Protein AF-A0A7S2H2G9-F1 (afdb_monomer_lite)

Radius of gyration: 26.79 Å; chains: 1; bounding box: 68×52×80 Å

Sequence (189 aa):
EDVITSLTRGLQYNDIPKVNSGLIRCYEFMDLACKKLVTGHGNVPEERTLEKFLEYAADSPKIAPFMGAASIEYGDLVRIAGTPTRGEIVSMPVRVRASVNNPIMYDSGFARDAYLSSGVAEPQTFVVRLQKQRRPPLSGAYVVTDVVDTARVSAIVRPLNLEGGPTGLPQISPGHIDSVPYDGSACDT

Secondary structure (DSSP, 8-state):
-HHHHHHHHHHHTTTSSSTTHHHHHHHHHB-HHHHHHHHS--SSGGGGSHHHHHHHHTT-TTTGGGTT-SEEEE-PPEEE---SSS--EEEEEEEEE--TTSPPBPTTS-BTTTT-TTS-PPPEEEEEEEEE--SSSSTT-EEEEEEEEHHHHHHH---S------------------PPP--------

Structure (mmCIF, N/CA/C/O backbone):
data_AF-A0A7S2H2G9-F1
#
_entry.id   AF-A0A7S2H2G9-F1
#
loop_
_atom_site.group_PDB
_atom_site.id
_atom_site.type_symbol
_atom_site.label_atom_id
_atom_site.label_alt_id
_atom_site.label_comp_id
_atom_site.label_asym_id
_atom_site.label_entity_id
_atom_site.label_seq_id
_atom_site.pdbx_PDB_ins_code
_atom_site.Cartn_x
_atom_site.Cartn_y
_atom_site.Cartn_z
_atom_site.occupancy
_atom_site.B_iso_or_equiv
_atom_site.auth_seq_id
_atom_site.auth_comp_id
_atom_site.auth_asym_id
_atom_site.auth_atom_id
_atom_site.pdbx_PDB_model_num
ATOM 1 N N . GLU A 1 1 ? -11.898 -6.855 1.290 1.00 89.00 1 GLU A N 1
ATOM 2 C CA . GLU A 1 1 ? -11.163 -7.322 0.107 1.00 89.00 1 GLU A CA 1
ATOM 3 C C . GLU A 1 1 ? -10.999 -6.181 -0.882 1.00 89.00 1 GLU A C 1
ATOM 5 O O . GLU A 1 1 ? -9.886 -5.687 -1.012 1.00 89.00 1 GLU A O 1
ATOM 10 N N . ASP A 1 2 ? -12.105 -5.641 -1.398 1.00 92.75 2 ASP A N 1
ATOM 11 C CA . ASP A 1 2 ? -12.147 -4.552 -2.390 1.00 92.75 2 ASP A CA 1
ATOM 12 C C . ASP A 1 2 ? -11.224 -3.366 -2.108 1.00 92.75 2 ASP A C 1
ATOM 14 O O . ASP A 1 2 ? -10.586 -2.859 -3.025 1.00 92.75 2 ASP A O 1
ATOM 18 N N . VAL A 1 3 ? -11.110 -2.935 -0.847 1.00 92.75 3 VAL A N 1
ATOM 19 C CA . VAL A 1 3 ? -10.205 -1.843 -0.451 1.00 92.75 3 VAL A CA 1
ATOM 20 C C . VAL A 1 3 ? -8.749 -2.196 -0.763 1.00 92.75 3 VAL A C 1
ATOM 22 O O . VAL A 1 3 ? -8.062 -1.425 -1.424 1.00 92.75 3 VAL A O 1
ATOM 25 N N . ILE A 1 4 ? -8.272 -3.374 -0.349 1.00 94.88 4 ILE A N 1
ATOM 26 C CA . ILE A 1 4 ? -6.877 -3.784 -0.575 1.00 94.88 4 ILE A CA 1
ATOM 27 C C . ILE A 1 4 ? -6.630 -3.990 -2.069 1.00 94.88 4 ILE A C 1
ATOM 29 O O . ILE A 1 4 ? -5.619 -3.524 -2.595 1.00 94.88 4 ILE A O 1
ATOM 33 N N . THR A 1 5 ? -7.571 -4.625 -2.770 1.00 94.94 5 THR A N 1
ATOM 34 C CA . THR A 1 5 ? -7.486 -4.824 -4.220 1.00 94.94 5 THR A CA 1
ATOM 35 C C . THR A 1 5 ? -7.413 -3.483 -4.949 1.00 94.94 5 THR A C 1
ATOM 37 O O . THR A 1 5 ? -6.519 -3.273 -5.761 1.00 94.94 5 THR A O 1
ATOM 40 N N . SER A 1 6 ? -8.280 -2.529 -4.606 1.00 94.50 6 SER A N 1
ATOM 41 C CA . SER A 1 6 ? -8.331 -1.208 -5.249 1.00 94.50 6 SER A CA 1
ATOM 42 C C . SER A 1 6 ? -7.082 -0.367 -4.991 1.00 94.50 6 SER A C 1
ATOM 44 O O . SER A 1 6 ? -6.647 0.373 -5.875 1.00 94.50 6 SER A O 1
ATOM 46 N N . LEU A 1 7 ? -6.494 -0.470 -3.795 1.00 95.06 7 LEU A N 1
ATOM 47 C CA . LEU A 1 7 ? -5.255 0.227 -3.450 1.00 95.06 7 LEU A CA 1
ATOM 48 C C . LEU A 1 7 ? -4.055 -0.389 -4.168 1.00 95.06 7 LEU A C 1
ATOM 50 O O . LEU A 1 7 ? -3.319 0.317 -4.849 1.00 95.06 7 LEU A O 1
ATOM 54 N N . THR A 1 8 ? -3.897 -1.710 -4.092 1.00 95.56 8 THR A N 1
ATOM 55 C CA . THR A 1 8 ? -2.772 -2.416 -4.730 1.00 95.56 8 THR A CA 1
ATOM 56 C C . THR A 1 8 ? -2.826 -2.341 -6.256 1.00 95.56 8 THR A C 1
ATOM 58 O O . THR A 1 8 ? -1.799 -2.099 -6.882 1.00 95.56 8 THR A O 1
ATOM 61 N N . ARG A 1 9 ? -4.012 -2.443 -6.876 1.00 94.81 9 ARG A N 1
ATOM 62 C CA . ARG A 1 9 ? -4.184 -2.195 -8.321 1.00 94.81 9 ARG A CA 1
ATOM 63 C C . ARG A 1 9 ? -4.014 -0.726 -8.686 1.00 94.81 9 ARG A C 1
ATOM 65 O O . ARG A 1 9 ? -3.480 -0.428 -9.747 1.00 94.81 9 ARG A O 1
ATOM 72 N N . GLY A 1 10 ? -4.431 0.190 -7.813 1.00 94.94 10 GLY A N 1
ATOM 73 C CA . GLY A 1 10 ? -4.157 1.616 -7.978 1.00 94.94 10 GLY A CA 1
ATOM 74 C C . GLY A 1 10 ? -2.659 1.903 -8.049 1.00 94.94 10 GLY A C 1
ATOM 75 O O . GLY A 1 10 ? -2.234 2.651 -8.917 1.00 94.94 10 GLY A O 1
ATOM 76 N N . LEU A 1 11 ? -1.860 1.260 -7.194 1.00 94.88 11 LEU A N 1
ATOM 77 C CA . LEU A 1 11 ? -0.398 1.341 -7.237 1.00 94.88 11 LEU A CA 1
ATOM 78 C C . LEU A 1 11 ? 0.189 0.649 -8.471 1.00 94.88 11 LEU A C 1
ATOM 80 O O . LEU A 1 11 ? 1.089 1.200 -9.100 1.00 94.88 11 LEU A O 1
ATOM 84 N N . GLN A 1 12 ? -0.355 -0.507 -8.872 1.00 94.75 12 GLN A N 1
ATOM 85 C CA . GLN A 1 12 ? 0.062 -1.191 -10.101 1.00 94.75 12 GLN A CA 1
ATOM 86 C C . GLN A 1 12 ? -0.021 -0.265 -11.322 1.00 94.75 12 GLN A C 1
ATOM 88 O O . GLN A 1 12 ? 0.876 -0.269 -12.160 1.00 94.75 12 GLN A O 1
ATOM 93 N N . TYR A 1 13 ? -1.063 0.565 -11.382 1.00 94.19 13 TYR A N 1
ATOM 94 C CA . TYR A 1 13 ? -1.284 1.566 -12.423 1.00 94.19 13 TYR A CA 1
ATOM 95 C C . TYR A 1 13 ? -1.165 2.989 -11.865 1.00 94.19 13 TYR A C 1
ATOM 97 O O . TYR A 1 13 ? -2.062 3.811 -12.060 1.00 94.19 13 TYR A O 1
ATOM 105 N N . ASN A 1 14 ? -0.066 3.267 -11.154 1.00 94.81 14 ASN A N 1
ATOM 106 C CA . ASN A 1 14 ? 0.113 4.498 -10.379 1.00 94.81 14 ASN A CA 1
ATOM 107 C C . ASN A 1 14 ? -0.198 5.783 -11.161 1.00 94.81 14 ASN A C 1
ATOM 109 O O . ASN A 1 14 ? -0.801 6.699 -10.607 1.00 94.81 14 ASN A O 1
ATOM 113 N N . ASP A 1 15 ? 0.158 5.837 -12.444 1.00 94.69 15 ASP A N 1
ATOM 114 C CA . ASP A 1 15 ? 0.043 7.047 -13.263 1.00 94.69 15 ASP A CA 1
ATOM 115 C C . ASP A 1 15 ? -1.258 7.138 -14.078 1.00 94.69 15 ASP A C 1
ATOM 117 O O . ASP A 1 15 ? -1.364 7.948 -15.001 1.00 94.69 15 ASP A O 1
ATOM 121 N N . ILE A 1 16 ? -2.274 6.334 -13.738 1.00 90.19 16 ILE A N 1
ATOM 122 C CA . ILE A 1 16 ? -3.580 6.329 -14.411 1.00 90.19 16 ILE A CA 1
ATOM 123 C C . ILE A 1 16 ? -4.686 6.771 -13.430 1.00 90.19 16 ILE A C 1
ATOM 125 O O . ILE A 1 16 ? -4.864 6.150 -12.379 1.00 90.19 16 ILE A O 1
ATOM 129 N N . PRO A 1 17 ? -5.492 7.807 -13.754 1.00 92.81 17 PRO A N 1
ATOM 130 C CA . PRO A 1 17 ? -5.509 8.580 -15.006 1.00 92.81 17 PRO A CA 1
ATOM 131 C C . PRO A 1 17 ? -4.476 9.720 -15.077 1.00 92.81 17 PRO A C 1
ATOM 133 O O . PRO A 1 17 ? -4.314 10.322 -16.134 1.00 92.81 17 PRO A O 1
ATOM 136 N N . LYS A 1 18 ? -3.832 10.067 -13.959 1.00 95.69 18 LYS A N 1
ATOM 137 C CA . LYS A 1 18 ? -2.795 11.107 -13.864 1.00 95.69 18 LYS A CA 1
ATOM 138 C C . LYS A 1 18 ? -1.575 10.558 -13.135 1.00 95.69 18 LYS A C 1
ATOM 140 O O . LYS A 1 18 ? -1.721 9.633 -12.336 1.00 95.69 18 LYS A O 1
ATOM 145 N N . VAL A 1 19 ? -0.427 11.205 -13.320 1.00 93.50 19 VAL A N 1
ATOM 146 C CA . VAL A 1 19 ? 0.804 10.910 -12.572 1.00 93.50 19 VAL A CA 1
ATOM 147 C C . VAL A 1 19 ? 0.513 10.831 -11.070 1.00 93.50 19 VAL A C 1
ATOM 149 O O . VAL A 1 19 ? -0.165 11.708 -10.526 1.00 93.50 19 VAL A O 1
ATOM 152 N N . ASN A 1 20 ? 1.001 9.776 -10.418 1.00 94.31 20 ASN A N 1
ATOM 153 C CA . ASN A 1 20 ? 0.846 9.520 -8.981 1.00 94.31 20 ASN A CA 1
ATOM 154 C C . ASN A 1 20 ? -0.589 9.328 -8.455 1.00 94.31 20 ASN A C 1
ATOM 156 O O . ASN A 1 20 ? -0.807 9.354 -7.243 1.00 94.31 20 ASN A O 1
ATOM 160 N N . SER A 1 21 ? -1.580 9.080 -9.315 1.00 95.38 21 SER A N 1
ATOM 161 C CA . SER A 1 21 ? -2.963 8.797 -8.889 1.00 95.38 21 SER A CA 1
ATOM 162 C C . SER A 1 21 ? -3.066 7.627 -7.903 1.00 95.38 21 SER A C 1
ATOM 164 O O . SER A 1 21 ? -3.875 7.678 -6.971 1.00 95.38 21 SER A O 1
ATOM 166 N N . GLY A 1 22 ? -2.257 6.580 -8.088 1.00 95.25 22 GLY A N 1
ATOM 167 C CA . GLY A 1 22 ? -2.197 5.427 -7.188 1.00 95.25 22 GLY A CA 1
ATOM 168 C C . GLY A 1 22 ? -1.711 5.808 -5.792 1.00 95.25 22 GLY A C 1
ATOM 169 O O . GLY A 1 22 ? -2.397 5.537 -4.804 1.00 95.25 22 GLY A O 1
ATOM 170 N N . LEU A 1 23 ? -0.573 6.498 -5.714 1.00 95.62 23 LEU A N 1
ATOM 171 C CA . LEU A 1 23 ? 0.005 6.991 -4.464 1.00 95.62 23 LEU A CA 1
ATOM 172 C C . LEU A 1 23 ? -0.916 7.982 -3.742 1.00 95.62 23 LEU A C 1
ATOM 174 O O . LEU A 1 23 ? -1.089 7.862 -2.530 1.00 95.62 23 LEU A O 1
ATOM 178 N N . ILE A 1 24 ? -1.561 8.902 -4.468 1.00 96.44 24 ILE A N 1
ATOM 179 C CA . ILE A 1 24 ? -2.548 9.833 -3.893 1.00 96.44 24 ILE A CA 1
ATOM 180 C C . ILE A 1 24 ? -3.694 9.047 -3.247 1.00 96.44 24 ILE A C 1
ATOM 182 O O . ILE A 1 24 ? -4.066 9.304 -2.103 1.00 96.44 24 ILE A O 1
ATOM 186 N N . ARG A 1 25 ? -4.226 8.031 -3.939 1.00 94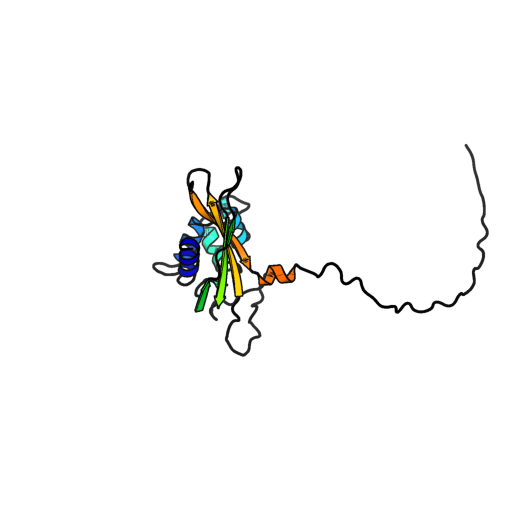.38 25 ARG A N 1
ATOM 187 C CA . ARG A 1 25 ? -5.278 7.175 -3.375 1.00 94.38 25 ARG A CA 1
ATOM 188 C C . ARG A 1 25 ? -4.785 6.427 -2.137 1.00 94.38 25 ARG A C 1
ATOM 190 O O . ARG A 1 25 ? -5.508 6.350 -1.150 1.00 94.38 25 ARG A O 1
ATOM 197 N N . CYS A 1 26 ? -3.566 5.899 -2.159 1.00 94.44 26 CYS A N 1
ATOM 198 C CA . CYS A 1 26 ? -2.972 5.263 -0.988 1.00 94.44 26 CYS A CA 1
ATOM 199 C C . CYS A 1 26 ? -2.848 6.219 0.197 1.00 94.44 26 CYS A C 1
ATOM 201 O O . CYS A 1 26 ? -3.225 5.836 1.302 1.00 94.44 26 CYS A O 1
ATOM 203 N N . TYR A 1 27 ? -2.414 7.460 -0.026 1.00 95.06 27 TYR A N 1
ATOM 204 C CA . TYR A 1 27 ? -2.342 8.474 1.022 1.00 95.06 27 TYR A CA 1
ATOM 205 C C . TYR A 1 27 ? -3.702 8.700 1.698 1.00 95.06 27 TYR A C 1
ATOM 207 O O . TYR A 1 27 ? -3.777 8.724 2.924 1.00 95.06 27 TYR A O 1
ATOM 215 N N . GLU A 1 28 ? -4.791 8.811 0.941 1.00 93.19 28 GLU A N 1
ATOM 216 C CA . GLU A 1 28 ? -6.130 9.030 1.516 1.00 93.19 28 GLU A CA 1
ATOM 217 C C . GLU A 1 28 ? -6.628 7.848 2.367 1.00 93.19 28 GLU A C 1
ATOM 219 O O . GLU A 1 28 ? -7.371 8.033 3.330 1.00 93.19 28 GLU A O 1
ATOM 224 N N . PHE A 1 29 ? -6.193 6.626 2.048 1.00 93.62 29 PHE A N 1
ATOM 225 C CA . PHE A 1 29 ? -6.614 5.408 2.746 1.00 93.62 29 PHE A CA 1
ATOM 226 C C . PHE A 1 29 ? -5.630 4.917 3.812 1.00 93.62 29 PHE A C 1
ATOM 228 O O . PHE A 1 29 ? -5.925 3.932 4.489 1.00 93.62 29 PHE A O 1
ATOM 235 N N . MET A 1 30 ? -4.484 5.570 3.990 1.00 94.44 30 MET A N 1
ATOM 236 C CA . MET A 1 30 ? -3.517 5.251 5.041 1.00 94.44 30 MET A CA 1
ATOM 237 C C . MET A 1 30 ? -3.767 6.095 6.288 1.00 94.44 30 MET A C 1
ATOM 239 O O . MET A 1 30 ? -4.037 7.296 6.210 1.00 94.44 30 MET A O 1
ATOM 243 N N . ASP A 1 31 ? -3.617 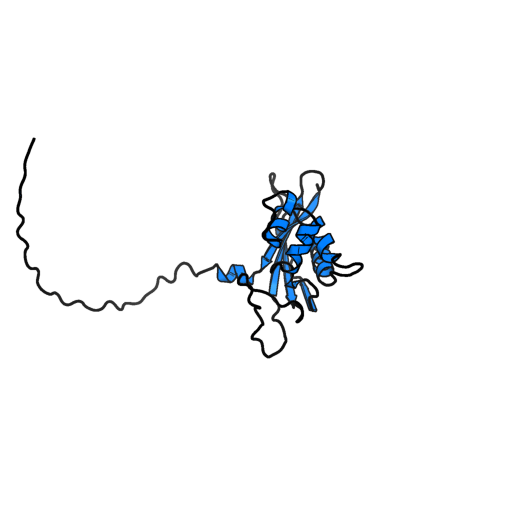5.487 7.462 1.00 92.69 31 ASP A N 1
ATOM 244 C CA . ASP A 1 31 ? -3.534 6.266 8.691 1.00 92.69 31 ASP A CA 1
ATOM 245 C C . ASP A 1 31 ? -2.173 6.980 8.813 1.00 92.69 31 ASP A C 1
ATOM 247 O O . ASP A 1 31 ? -1.227 6.742 8.057 1.00 92.69 31 ASP A O 1
ATOM 251 N N . LEU A 1 32 ? -2.070 7.907 9.768 1.00 91.06 32 LEU A N 1
ATOM 252 C CA . LEU A 1 32 ? -0.841 8.677 9.953 1.00 91.06 32 LEU A CA 1
ATOM 253 C C . LEU A 1 32 ? 0.353 7.786 10.330 1.00 91.06 32 LEU A C 1
ATOM 255 O O . LEU A 1 32 ? 1.480 8.094 9.951 1.00 91.06 32 LEU A O 1
ATOM 259 N N . ALA A 1 33 ? 0.128 6.701 11.073 1.00 90.69 33 ALA A N 1
ATOM 260 C CA . ALA A 1 33 ? 1.201 5.793 11.463 1.00 90.69 33 ALA A CA 1
ATOM 261 C C . ALA A 1 33 ? 1.773 5.073 10.234 1.00 90.69 33 ALA A C 1
ATOM 263 O O . ALA A 1 33 ? 2.986 5.064 10.038 1.00 90.69 33 ALA A O 1
ATOM 264 N N . CYS A 1 34 ? 0.906 4.565 9.363 1.00 93.00 34 CYS A N 1
ATOM 265 C CA . CYS A 1 34 ? 1.271 3.912 8.118 1.00 93.00 34 CYS A CA 1
ATOM 266 C C . CYS A 1 34 ? 1.982 4.878 7.166 1.00 93.00 34 CYS A C 1
ATOM 268 O O . CYS A 1 34 ? 3.033 4.531 6.633 1.00 93.00 34 CYS A O 1
ATOM 270 N N . LYS A 1 35 ? 1.493 6.120 7.029 1.00 93.81 35 LYS A N 1
ATOM 271 C CA . LYS A 1 35 ? 2.169 7.160 6.230 1.00 93.81 35 LYS A CA 1
ATOM 272 C C . LYS A 1 35 ? 3.616 7.356 6.668 1.00 93.81 35 LYS A C 1
ATOM 274 O O . LYS A 1 35 ? 4.503 7.327 5.824 1.00 93.81 35 LYS A O 1
ATOM 279 N N . LYS A 1 36 ? 3.852 7.478 7.979 1.00 91.56 36 LYS A N 1
ATOM 280 C CA . LYS A 1 36 ? 5.206 7.609 8.538 1.00 91.56 36 LYS A CA 1
ATOM 281 C C . LYS A 1 36 ? 6.070 6.379 8.287 1.00 91.56 36 LYS A C 1
ATOM 283 O O . LYS A 1 36 ? 7.255 6.505 8.009 1.00 91.56 36 LYS A O 1
ATOM 288 N N . LEU A 1 37 ? 5.487 5.185 8.395 1.00 89.62 37 LEU A N 1
ATOM 289 C CA . LEU A 1 37 ? 6.198 3.933 8.130 1.00 89.62 37 LEU A CA 1
ATOM 290 C C . LEU A 1 37 ? 6.588 3.788 6.658 1.00 89.62 37 LEU A C 1
ATOM 292 O O . LEU A 1 37 ? 7.629 3.206 6.369 1.00 89.62 37 LEU A O 1
ATOM 296 N N . VAL A 1 38 ? 5.751 4.277 5.743 1.00 90.75 38 VAL A N 1
ATOM 297 C CA . VAL A 1 38 ? 6.025 4.274 4.304 1.00 90.75 38 VAL A CA 1
ATOM 298 C C . VAL A 1 38 ? 7.117 5.281 3.969 1.00 90.75 38 VAL A C 1
ATOM 300 O O . VAL A 1 38 ? 8.085 4.909 3.315 1.00 90.75 38 VAL A O 1
ATOM 303 N N . THR A 1 39 ? 6.993 6.527 4.421 1.00 90.94 39 THR A N 1
ATOM 304 C CA . THR A 1 39 ? 7.943 7.585 4.048 1.00 90.94 39 THR A CA 1
ATOM 305 C C . THR A 1 39 ? 9.241 7.541 4.848 1.00 90.94 39 THR A C 1
ATOM 307 O O . THR A 1 39 ? 10.218 8.135 4.422 1.00 90.94 39 THR A O 1
ATOM 310 N N . GLY A 1 40 ? 9.265 6.904 6.025 1.00 85.94 40 GLY A N 1
ATOM 311 C CA . GLY A 1 40 ? 10.376 7.021 6.980 1.00 85.94 40 GLY A CA 1
ATOM 312 C C . GLY A 1 40 ? 10.463 8.395 7.666 1.00 85.94 40 GLY A C 1
ATOM 313 O O . GLY A 1 40 ? 11.335 8.609 8.505 1.00 85.94 40 GLY A O 1
ATOM 314 N N . HIS A 1 41 ? 9.538 9.307 7.349 1.00 77.94 41 HIS A N 1
ATOM 315 C CA . HIS A 1 41 ? 9.489 10.707 7.781 1.00 77.94 41 HIS A CA 1
ATOM 316 C C . HIS A 1 41 ? 8.103 11.054 8.361 1.00 77.94 41 HIS A C 1
ATOM 318 O O . HIS A 1 41 ? 7.197 10.221 8.380 1.00 77.94 41 HIS A O 1
ATOM 324 N N . GLY A 1 42 ? 7.891 12.272 8.870 1.00 71.69 42 GLY A N 1
ATOM 325 C CA . GLY A 1 42 ? 6.568 12.705 9.357 1.00 71.69 42 GLY A CA 1
ATOM 326 C C . GLY A 1 42 ? 6.444 12.823 10.875 1.00 71.69 42 GLY A C 1
ATOM 327 O O . GLY A 1 42 ? 5.334 12.945 11.415 1.00 71.69 42 GLY A O 1
ATOM 328 N N . ASN A 1 43 ? 7.559 12.812 11.606 1.00 79.00 43 ASN A N 1
ATOM 329 C CA . ASN A 1 43 ? 7.543 13.215 13.016 1.00 79.00 43 ASN A CA 1
ATOM 330 C C . ASN A 1 43 ? 7.173 14.694 13.154 1.00 79.00 43 ASN A C 1
ATOM 332 O O . ASN A 1 43 ? 6.387 15.044 14.038 1.00 79.00 43 ASN A O 1
ATOM 336 N N . VAL A 1 44 ? 7.591 15.499 12.185 1.00 85.62 44 VAL A N 1
ATOM 337 C CA . VAL A 1 44 ? 7.299 16.924 12.057 1.00 85.62 44 VAL A CA 1
ATOM 338 C C . VAL A 1 44 ? 5.990 17.127 11.261 1.00 85.62 44 VAL A C 1
ATOM 340 O O . VAL A 1 44 ? 5.785 16.424 10.270 1.00 85.62 44 VAL A O 1
ATOM 343 N N . PRO A 1 45 ? 5.045 17.990 11.693 1.00 82.88 45 PRO A N 1
ATOM 344 C CA . PRO A 1 45 ? 3.778 18.225 10.986 1.00 82.88 45 PRO A CA 1
ATOM 345 C C . PRO A 1 45 ? 3.928 18.643 9.518 1.00 82.88 45 PRO A C 1
ATOM 347 O O . PRO A 1 45 ? 3.163 18.178 8.675 1.00 82.88 45 PRO A O 1
ATOM 350 N N . GLU A 1 46 ? 4.933 19.456 9.218 1.00 81.88 46 GLU A N 1
ATOM 351 C CA . GLU A 1 46 ? 5.262 19.980 7.890 1.00 81.88 46 GLU A CA 1
ATOM 352 C C . GLU A 1 46 ? 5.664 18.869 6.902 1.00 81.88 46 GLU A C 1
ATOM 354 O O . GLU A 1 46 ? 5.506 19.019 5.696 1.00 81.88 46 GLU A O 1
ATOM 359 N N . GLU A 1 47 ? 6.121 17.719 7.403 1.00 82.00 47 GLU A N 1
ATOM 360 C CA . GLU A 1 47 ? 6.479 16.544 6.597 1.00 82.00 47 GLU A CA 1
ATOM 361 C C . GLU A 1 47 ? 5.283 15.614 6.323 1.00 82.00 47 GLU A C 1
ATOM 363 O O . GLU A 1 47 ? 5.427 14.591 5.654 1.00 82.00 47 GLU A O 1
ATOM 368 N N . ARG A 1 48 ? 4.093 15.917 6.863 1.00 86.50 48 ARG A N 1
ATOM 369 C CA . ARG A 1 48 ? 2.900 15.053 6.753 1.00 86.50 48 ARG A CA 1
ATOM 370 C C . ARG A 1 48 ? 2.021 15.390 5.549 1.00 86.50 48 ARG A C 1
ATOM 372 O O . ARG A 1 48 ? 0.934 14.819 5.420 1.00 86.50 48 ARG A O 1
ATOM 379 N N . THR A 1 49 ? 2.451 16.323 4.701 1.00 92.81 49 THR A N 1
ATOM 380 C CA . THR A 1 49 ? 1.678 16.760 3.537 1.00 92.81 49 THR A CA 1
ATOM 381 C C . THR A 1 49 ? 1.649 15.692 2.447 1.00 92.81 49 THR A C 1
ATOM 383 O O . THR A 1 49 ? 2.463 14.763 2.431 1.00 92.81 49 THR A O 1
ATOM 386 N N . LEU A 1 50 ? 0.683 15.811 1.535 1.00 94.25 50 LEU A N 1
ATOM 387 C CA . LEU A 1 50 ? 0.575 14.916 0.387 1.00 94.25 50 LEU A CA 1
ATOM 388 C C . LEU A 1 50 ? 1.822 15.020 -0.498 1.00 94.25 50 LEU A C 1
ATOM 390 O O . LEU A 1 50 ? 2.346 14.001 -0.924 1.00 94.25 50 LEU A O 1
ATOM 394 N N . GLU A 1 51 ? 2.336 16.225 -0.731 1.00 94.19 51 GLU A N 1
ATOM 395 C CA . GLU A 1 51 ? 3.499 16.466 -1.592 1.00 94.19 51 GLU A CA 1
ATOM 396 C C . GLU A 1 51 ? 4.736 15.736 -1.064 1.00 94.19 51 GLU A C 1
ATOM 398 O O . GLU A 1 51 ? 5.403 15.027 -1.813 1.00 94.19 51 GLU A O 1
ATOM 403 N N . LYS A 1 52 ? 4.987 15.839 0.248 1.00 92.19 52 LYS A N 1
ATOM 404 C CA . LYS A 1 52 ? 6.088 15.135 0.914 1.00 92.19 52 LYS A CA 1
ATOM 405 C C . LYS A 1 52 ? 5.890 13.626 0.895 1.00 92.19 52 LYS A C 1
ATOM 407 O O . LYS A 1 52 ? 6.844 12.878 0.709 1.00 92.19 52 LYS A O 1
ATOM 412 N N . PHE A 1 53 ? 4.651 13.164 1.041 1.00 94.75 53 PHE A N 1
ATOM 413 C CA . PHE A 1 53 ? 4.358 11.748 0.876 1.00 94.75 53 PHE A CA 1
ATOM 414 C C . PHE A 1 53 ? 4.683 11.264 -0.540 1.00 94.75 53 PHE A C 1
ATOM 416 O O . PHE A 1 53 ? 5.332 10.235 -0.673 1.00 94.75 53 PHE A O 1
ATOM 423 N N . LEU A 1 54 ? 4.279 11.992 -1.583 1.00 94.75 54 LEU A N 1
ATOM 424 C CA . LEU A 1 54 ? 4.565 11.616 -2.971 1.00 94.75 54 LEU A CA 1
ATOM 425 C C . LEU A 1 54 ? 6.068 11.603 -3.276 1.00 94.75 54 LEU A C 1
ATOM 427 O O . LEU A 1 54 ? 6.514 10.728 -4.011 1.00 94.75 54 LEU A O 1
ATOM 431 N N . GLU A 1 55 ? 6.826 12.532 -2.690 1.00 91.62 55 GLU A N 1
ATOM 432 C CA . GLU A 1 55 ? 8.287 12.606 -2.811 1.00 91.62 55 GLU A CA 1
ATOM 433 C C . GLU A 1 55 ? 8.972 11.351 -2.249 1.00 91.62 55 GLU A C 1
ATOM 435 O O . GLU A 1 55 ? 9.806 10.763 -2.925 1.00 91.62 55 GLU A O 1
ATOM 440 N N . TYR A 1 56 ? 8.596 10.902 -1.044 1.00 91.50 56 TYR A N 1
ATOM 441 C CA . TYR A 1 56 ? 9.302 9.807 -0.359 1.00 91.50 56 TYR A CA 1
ATOM 442 C C . TYR A 1 56 ? 8.681 8.418 -0.557 1.00 91.50 56 TYR A C 1
ATOM 444 O O . TYR A 1 56 ? 9.361 7.404 -0.415 1.00 91.50 56 TYR A O 1
ATOM 452 N N . ALA A 1 57 ? 7.379 8.327 -0.840 1.00 91.69 57 ALA A N 1
ATOM 453 C CA . ALA A 1 57 ? 6.693 7.038 -0.921 1.00 91.69 57 ALA A CA 1
ATOM 454 C C . ALA A 1 57 ? 7.078 6.234 -2.170 1.00 91.69 57 ALA A C 1
ATOM 456 O O . ALA A 1 57 ? 7.020 5.005 -2.119 1.00 91.69 57 ALA A O 1
ATOM 457 N N . ALA A 1 58 ? 7.470 6.906 -3.258 1.00 88.12 58 ALA A N 1
ATOM 458 C CA . ALA A 1 58 ? 7.880 6.254 -4.501 1.00 88.12 58 ALA A CA 1
ATOM 459 C C . ALA A 1 58 ? 9.126 5.371 -4.312 1.00 88.12 58 ALA A C 1
ATOM 461 O O . ALA A 1 58 ? 9.180 4.272 -4.857 1.00 88.12 58 ALA A O 1
ATOM 462 N N . ASP A 1 59 ? 10.060 5.806 -3.463 1.00 86.31 59 ASP A N 1
ATOM 463 C CA . ASP A 1 59 ? 11.297 5.079 -3.151 1.00 86.31 59 ASP A CA 1
ATOM 464 C C . ASP A 1 59 ? 11.149 4.140 -1.942 1.00 86.31 59 ASP A C 1
ATOM 466 O O . ASP A 1 59 ? 12.085 3.440 -1.546 1.00 86.31 59 ASP A O 1
ATOM 470 N N . SER A 1 60 ? 9.965 4.103 -1.323 1.00 87.81 60 SER A N 1
ATOM 471 C CA . SER A 1 60 ? 9.733 3.292 -0.136 1.00 87.81 60 SER A CA 1
ATOM 472 C C . SER A 1 60 ? 9.785 1.803 -0.474 1.00 87.81 60 SER A C 1
ATOM 474 O O . SER A 1 60 ? 8.969 1.336 -1.275 1.00 87.81 60 SER A O 1
ATOM 476 N N . PRO A 1 61 ? 10.594 0.987 0.225 1.00 85.31 61 PRO A N 1
ATOM 477 C CA . PRO A 1 61 ? 10.628 -0.456 -0.012 1.00 85.31 61 PRO A CA 1
ATOM 478 C C . PRO A 1 61 ? 9.299 -1.151 0.334 1.00 85.31 61 PRO A C 1
ATOM 480 O O . PRO A 1 61 ? 9.097 -2.312 -0.012 1.00 85.31 61 PRO A O 1
ATOM 483 N N . LYS A 1 62 ? 8.377 -0.458 1.018 1.00 88.12 62 LYS A N 1
ATOM 484 C CA . LYS A 1 62 ? 7.036 -0.966 1.339 1.00 88.12 62 LYS A CA 1
ATOM 485 C C . LYS A 1 62 ? 6.033 -0.791 0.202 1.00 88.12 62 LYS A C 1
ATOM 487 O O . LYS A 1 62 ? 5.071 -1.549 0.154 1.00 88.12 62 LYS A O 1
ATOM 492 N N . ILE A 1 63 ? 6.212 0.214 -0.658 1.00 91.06 63 ILE A N 1
ATOM 493 C CA . ILE A 1 63 ? 5.229 0.603 -1.683 1.00 91.06 63 ILE A CA 1
ATOM 494 C C . ILE A 1 63 ? 5.796 0.469 -3.096 1.00 91.06 63 ILE A C 1
ATOM 496 O O . ILE A 1 63 ? 5.074 -0.001 -3.976 1.00 91.06 63 ILE A O 1
ATOM 500 N N . ALA A 1 64 ? 7.078 0.780 -3.299 1.00 89.75 64 ALA A N 1
ATOM 501 C CA . ALA A 1 64 ? 7.762 0.667 -4.586 1.00 89.75 64 ALA A CA 1
ATOM 502 C C . ALA A 1 64 ? 7.535 -0.689 -5.290 1.00 89.75 64 ALA A C 1
ATOM 504 O O . ALA A 1 64 ? 7.234 -0.677 -6.482 1.00 89.75 64 ALA A O 1
ATOM 505 N N . PRO A 1 65 ? 7.534 -1.851 -4.594 1.00 90.25 65 PRO A N 1
ATOM 506 C CA . PRO A 1 65 ? 7.284 -3.146 -5.237 1.00 90.25 65 PRO A CA 1
ATOM 507 C C . PRO A 1 65 ? 5.915 -3.264 -5.918 1.00 90.25 65 PRO A C 1
ATOM 509 O O . PRO A 1 65 ? 5.759 -4.031 -6.867 1.00 90.25 65 PRO A O 1
ATOM 512 N N . PHE A 1 66 ? 4.914 -2.517 -5.445 1.00 93.19 66 PHE A N 1
ATOM 513 C CA . PHE A 1 66 ? 3.574 -2.497 -6.030 1.00 93.19 66 PHE A CA 1
ATOM 514 C C . PHE A 1 66 ? 3.490 -1.580 -7.256 1.00 93.19 66 PHE A C 1
ATOM 516 O O . PHE A 1 66 ? 2.611 -1.776 -8.097 1.00 93.19 66 PHE A O 1
ATOM 523 N N . MET A 1 67 ? 4.375 -0.585 -7.367 1.00 92.25 67 MET A N 1
ATOM 524 C CA . MET A 1 67 ? 4.341 0.416 -8.431 1.00 92.25 67 MET A CA 1
ATOM 525 C C . MET A 1 67 ? 4.785 -0.185 -9.763 1.00 92.25 67 MET A C 1
ATOM 527 O O . MET A 1 67 ? 5.948 -0.541 -9.951 1.00 92.25 67 MET A O 1
ATOM 531 N N . GLY A 1 68 ? 3.844 -0.299 -10.703 1.00 87.81 68 GLY A N 1
ATOM 532 C CA . GLY A 1 68 ? 4.103 -0.938 -11.992 1.00 87.81 68 GLY A CA 1
ATOM 533 C C . GLY A 1 68 ? 4.310 -2.452 -11.901 1.00 87.81 68 GLY A C 1
ATOM 534 O O . GLY A 1 68 ? 4.890 -3.024 -12.820 1.00 87.81 68 GLY A O 1
ATOM 535 N N . ALA A 1 69 ? 3.878 -3.106 -10.814 1.00 91.00 69 ALA A N 1
ATOM 536 C CA . ALA A 1 69 ? 4.044 -4.547 -10.626 1.00 91.00 69 ALA A CA 1
ATOM 537 C C . ALA A 1 69 ? 3.525 -5.356 -11.831 1.00 91.00 69 ALA A C 1
ATOM 539 O O . ALA A 1 69 ? 2.447 -5.085 -12.368 1.00 91.00 69 ALA A O 1
ATOM 540 N N . ALA A 1 70 ? 4.265 -6.392 -12.230 1.00 89.50 70 ALA A N 1
ATOM 541 C CA . ALA A 1 70 ? 3.890 -7.259 -13.346 1.00 89.50 70 ALA A CA 1
ATOM 542 C C . ALA A 1 70 ? 2.651 -8.103 -13.010 1.00 89.50 70 ALA A C 1
ATOM 544 O O . ALA A 1 70 ? 1.743 -8.250 -13.829 1.00 89.50 70 ALA A O 1
ATOM 545 N N . SER A 1 71 ? 2.585 -8.627 -11.785 1.00 91.69 71 SER A N 1
ATOM 546 C CA . SER A 1 71 ? 1.416 -9.342 -11.278 1.00 91.69 71 SER A CA 1
ATOM 547 C C . SER A 1 71 ? 1.221 -9.121 -9.782 1.00 91.69 71 SER A C 1
ATOM 549 O O . SER A 1 71 ? 2.171 -8.904 -9.028 1.00 91.69 71 SER A O 1
ATOM 551 N N . ILE A 1 72 ? -0.046 -9.173 -9.368 1.00 94.81 72 ILE A N 1
ATOM 552 C CA . ILE A 1 72 ? -0.471 -9.101 -7.972 1.00 94.81 72 ILE A CA 1
ATOM 553 C C . ILE A 1 72 ? -1.483 -10.221 -7.742 1.00 94.81 72 ILE A C 1
ATOM 555 O O . ILE A 1 72 ? -2.525 -10.268 -8.402 1.00 94.81 72 ILE A O 1
ATOM 559 N N . GLU A 1 73 ? -1.159 -11.106 -6.810 1.00 95.94 73 GLU A N 1
ATOM 560 C CA . GLU A 1 73 ? -1.980 -12.230 -6.371 1.00 95.94 73 GLU A CA 1
ATOM 561 C C . GLU A 1 73 ? -2.412 -12.005 -4.921 1.00 95.94 73 GLU A C 1
ATOM 563 O O . GLU A 1 73 ? -1.630 -11.554 -4.082 1.00 95.94 73 GLU A O 1
ATOM 568 N N . TYR A 1 74 ? -3.660 -12.336 -4.608 1.00 96.38 74 TYR A N 1
ATOM 569 C CA . TYR A 1 74 ? -4.230 -12.164 -3.275 1.00 96.38 74 TYR A CA 1
ATOM 570 C C . TYR A 1 74 ? -4.414 -13.535 -2.634 1.00 96.38 74 TYR A C 1
ATOM 572 O O . TYR A 1 74 ? -4.908 -14.455 -3.282 1.00 96.38 74 TYR A O 1
ATOM 580 N N . GLY A 1 75 ? -3.979 -13.688 -1.386 1.00 95.00 75 GLY A N 1
ATOM 581 C CA . GLY A 1 75 ? -4.289 -14.875 -0.594 1.00 95.00 75 GLY A CA 1
ATOM 582 C C . GLY A 1 75 ? -5.461 -14.639 0.352 1.00 95.00 75 GLY A C 1
ATOM 583 O O . GLY A 1 75 ? -6.121 -13.600 0.307 1.00 95.00 75 GLY A O 1
ATOM 584 N N . ASP A 1 76 ? -5.691 -15.607 1.234 1.00 95.81 76 ASP A N 1
ATOM 585 C CA . ASP A 1 76 ? -6.877 -15.616 2.083 1.00 95.81 76 ASP A CA 1
ATOM 586 C C . ASP A 1 76 ? -6.903 -14.456 3.077 1.00 95.81 76 ASP A C 1
ATOM 588 O O . ASP A 1 76 ? -5.939 -14.157 3.792 1.00 95.81 76 ASP A O 1
ATOM 592 N N . LEU A 1 77 ? -8.057 -13.804 3.133 1.00 95.25 77 LEU A N 1
ATOM 593 C CA . LEU A 1 77 ? -8.302 -12.681 4.015 1.00 95.25 77 LEU A CA 1
ATOM 594 C C . LEU A 1 77 ? -8.593 -13.181 5.433 1.00 95.25 77 LEU A C 1
ATOM 596 O O . LEU A 1 77 ? -9.547 -13.918 5.678 1.00 95.25 77 LEU A O 1
ATOM 600 N N . VAL A 1 78 ? -7.810 -12.699 6.393 1.00 96.38 78 VAL A N 1
ATOM 601 C CA . VAL A 1 78 ? -7.980 -12.994 7.817 1.00 96.38 78 VAL A CA 1
ATOM 602 C C . VAL A 1 78 ? -8.682 -11.823 8.495 1.00 96.38 78 VAL A C 1
ATOM 604 O O . VAL A 1 78 ? -8.242 -10.675 8.387 1.00 96.38 78 VAL A O 1
ATOM 607 N N . ARG A 1 79 ? -9.764 -12.108 9.227 1.00 96.00 79 ARG A N 1
ATOM 608 C CA . ARG A 1 79 ? -10.507 -11.116 10.019 1.00 96.00 79 ARG A CA 1
ATOM 609 C C . ARG A 1 79 ? -10.335 -11.366 11.505 1.00 96.00 79 ARG A C 1
ATOM 611 O O . ARG A 1 79 ? -10.501 -12.484 11.981 1.00 96.00 79 ARG A O 1
ATOM 618 N N . ILE A 1 80 ? -10.065 -10.297 12.238 1.00 95.56 80 ILE A N 1
ATOM 619 C CA . ILE A 1 80 ? -10.012 -10.284 13.694 1.00 95.56 80 ILE A CA 1
ATOM 620 C C . ILE A 1 80 ? -11.078 -9.303 14.166 1.00 95.56 80 ILE A C 1
ATOM 622 O O . ILE A 1 80 ? -11.025 -8.112 13.844 1.00 95.56 80 ILE A O 1
ATOM 626 N N . ALA A 1 81 ? -12.038 -9.809 14.939 1.00 95.75 81 ALA A N 1
ATOM 627 C CA . ALA A 1 81 ? -13.122 -9.002 15.478 1.00 95.75 81 ALA A CA 1
ATOM 628 C C . ALA A 1 81 ? -12.589 -7.789 16.261 1.00 95.75 81 ALA A C 1
ATOM 630 O O . ALA A 1 81 ? -11.532 -7.827 16.902 1.00 95.75 81 ALA A O 1
ATOM 631 N N . GLY A 1 82 ? -13.334 -6.687 16.183 1.00 92.31 82 GLY A N 1
ATOM 632 C CA . GLY A 1 82 ? -13.039 -5.489 16.958 1.00 92.31 82 GLY A CA 1
ATOM 633 C C . GLY A 1 82 ? -13.228 -5.715 18.458 1.00 92.31 82 GLY A C 1
ATOM 634 O O . GLY A 1 82 ? -13.906 -6.642 18.893 1.00 92.31 82 GLY A O 1
ATOM 635 N N . THR A 1 83 ? -12.646 -4.825 19.252 1.00 92.62 83 THR A N 1
ATOM 636 C CA . THR A 1 83 ? -12.805 -4.773 20.708 1.00 92.62 83 THR A CA 1
ATOM 637 C C . THR A 1 83 ? -13.484 -3.456 21.115 1.00 92.62 83 THR A C 1
ATOM 639 O O . THR A 1 83 ? -13.612 -2.535 20.301 1.00 92.62 83 THR A O 1
ATOM 642 N N . PRO A 1 84 ? -13.870 -3.275 22.391 1.00 90.62 84 PRO A N 1
ATOM 643 C CA . PRO A 1 84 ? -14.392 -1.994 22.872 1.00 90.62 84 PRO A CA 1
ATOM 644 C C . PRO A 1 84 ? -13.426 -0.815 22.714 1.00 90.62 84 PRO A C 1
ATOM 646 O O . PRO A 1 84 ? -13.861 0.336 22.768 1.00 90.62 84 PRO A O 1
ATOM 649 N N . THR A 1 85 ? -12.133 -1.066 22.488 1.00 89.38 85 THR A N 1
ATOM 650 C CA . THR A 1 85 ? -11.084 -0.047 22.329 1.00 89.38 85 THR A CA 1
ATOM 651 C C . THR A 1 85 ? -10.538 0.054 20.902 1.00 89.38 85 THR A C 1
ATOM 653 O O . THR A 1 85 ? -9.996 1.097 20.543 1.00 89.38 85 THR A O 1
ATOM 656 N N . ARG A 1 86 ? -10.757 -0.947 20.038 1.00 90.31 86 ARG A N 1
ATOM 657 C CA . ARG A 1 86 ? -10.196 -1.021 18.676 1.00 90.31 86 ARG A CA 1
ATOM 658 C C . ARG A 1 86 ? -11.220 -1.532 17.664 1.00 90.31 86 ARG A C 1
ATOM 660 O O . ARG A 1 86 ? -12.032 -2.385 17.986 1.00 90.31 86 ARG A O 1
ATOM 667 N N . GLY A 1 87 ? -11.186 -1.040 16.429 1.00 94.00 87 GLY A N 1
ATOM 668 C CA . GLY A 1 87 ? -12.037 -1.593 15.371 1.00 94.00 87 GLY A CA 1
ATOM 669 C C . GLY A 1 87 ? -11.623 -2.989 14.902 1.00 94.00 87 GLY A C 1
ATOM 670 O O . GLY A 1 87 ? -10.592 -3.521 15.319 1.00 94.00 87 GLY A O 1
ATOM 671 N N . GLU A 1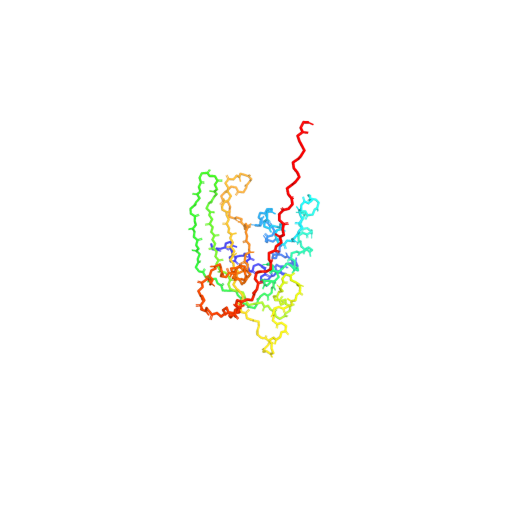 88 ? -12.447 -3.565 14.026 1.00 96.44 88 GLU A N 1
ATOM 672 C CA . GLU A 1 88 ? -12.141 -4.806 13.305 1.00 96.44 88 GLU A CA 1
ATOM 673 C C . GLU A 1 88 ? -10.820 -4.655 12.545 1.00 96.44 88 GLU A C 1
ATOM 675 O O . GLU A 1 88 ? -10.596 -3.633 11.889 1.00 96.44 88 GLU A O 1
ATOM 680 N N . ILE A 1 89 ? -9.954 -5.661 12.647 1.00 96.44 89 ILE A N 1
ATOM 681 C CA . ILE A 1 89 ? -8.712 -5.733 11.880 1.00 96.44 89 ILE A CA 1
ATOM 682 C C . ILE A 1 89 ? -8.891 -6.762 10.778 1.00 96.44 89 ILE A C 1
ATOM 684 O O . ILE A 1 89 ? -9.360 -7.873 11.013 1.00 96.44 89 ILE A O 1
ATOM 688 N N . VAL A 1 90 ? -8.443 -6.404 9.585 1.00 96.75 90 VAL A N 1
ATOM 689 C CA . VAL A 1 90 ? -8.405 -7.291 8.430 1.00 96.75 90 VAL A CA 1
ATOM 690 C C . VAL A 1 90 ? -6.973 -7.346 7.928 1.00 96.75 90 VAL A C 1
ATOM 692 O O . VAL A 1 90 ? -6.338 -6.308 7.787 1.00 96.75 90 VAL A O 1
ATOM 695 N N . SER A 1 91 ? -6.441 -8.538 7.683 1.00 96.56 91 SER A N 1
ATOM 696 C CA . SER A 1 91 ? -5.116 -8.719 7.082 1.00 96.56 91 SER A CA 1
ATOM 697 C C . SER A 1 91 ? -5.248 -9.600 5.852 1.00 96.56 91 SER A C 1
ATOM 699 O O . SER A 1 91 ? -5.968 -10.595 5.893 1.00 96.56 91 SER A O 1
ATOM 701 N N . MET A 1 92 ? -4.567 -9.244 4.769 1.00 97.00 92 MET A N 1
ATOM 702 C CA . MET A 1 92 ? -4.560 -10.047 3.550 1.00 97.00 92 MET A CA 1
ATOM 703 C C . MET A 1 92 ? -3.129 -10.159 3.024 1.00 97.00 92 MET A C 1
ATOM 705 O O . MET A 1 92 ? -2.472 -9.125 2.854 1.00 97.00 92 MET A O 1
ATOM 709 N N . PRO A 1 93 ? -2.625 -11.382 2.797 1.00 96.50 93 PRO A N 1
ATOM 710 C CA . PRO A 1 93 ? -1.362 -11.573 2.116 1.00 96.50 93 PRO A CA 1
ATOM 711 C C . PRO A 1 93 ? -1.529 -11.226 0.632 1.00 96.50 93 PRO A C 1
ATOM 713 O O . PRO A 1 93 ? -2.486 -11.636 -0.024 1.00 96.50 93 PRO A O 1
ATOM 716 N N . VAL A 1 94 ? -0.585 -10.458 0.110 1.00 96.38 94 VAL A N 1
ATOM 717 C CA . VAL A 1 94 ? -0.521 -9.980 -1.263 1.00 96.38 94 VAL A CA 1
ATOM 718 C C . VAL A 1 94 ? 0.835 -10.382 -1.821 1.00 96.38 94 VAL A C 1
ATOM 720 O O . VAL A 1 94 ? 1.873 -9.910 -1.361 1.00 96.38 94 VAL A O 1
ATOM 723 N N . ARG A 1 95 ? 0.823 -11.287 -2.792 1.00 94.44 95 ARG A N 1
ATOM 724 C CA . ARG A 1 95 ? 2.005 -11.734 -3.524 1.00 94.44 95 ARG A CA 1
ATOM 725 C C . ARG A 1 95 ? 2.220 -10.813 -4.717 1.00 94.44 95 ARG A C 1
ATOM 727 O O . ARG A 1 95 ? 1.334 -10.666 -5.553 1.00 94.44 95 ARG A O 1
ATOM 734 N N . VAL A 1 96 ? 3.381 -10.179 -4.778 1.00 92.50 96 VAL A N 1
ATOM 735 C CA . VAL A 1 96 ? 3.714 -9.151 -5.763 1.00 92.50 96 VAL A CA 1
ATOM 736 C C . VAL A 1 96 ? 4.930 -9.596 -6.550 1.00 92.50 96 VAL A C 1
ATOM 738 O O . VAL A 1 96 ? 5.975 -9.895 -5.972 1.00 92.50 96 VAL A O 1
ATOM 741 N N . ARG A 1 97 ? 4.804 -9.605 -7.875 1.00 90.12 97 ARG A N 1
ATOM 742 C CA . ARG A 1 97 ? 5.949 -9.695 -8.779 1.00 90.12 97 ARG A CA 1
ATOM 743 C C . ARG A 1 97 ? 6.273 -8.290 -9.264 1.00 90.12 97 ARG A C 1
ATOM 745 O O . ARG A 1 97 ? 5.535 -7.734 -10.080 1.00 90.12 97 ARG A O 1
ATOM 752 N N . ALA A 1 98 ? 7.344 -7.714 -8.728 1.00 82.88 98 ALA A N 1
ATOM 753 C CA . ALA A 1 98 ? 7.790 -6.380 -9.105 1.00 82.88 98 ALA A CA 1
ATOM 754 C C . ALA A 1 98 ? 8.205 -6.330 -10.586 1.00 82.88 98 ALA A C 1
ATOM 756 O O . ALA A 1 98 ? 8.561 -7.346 -11.188 1.00 82.88 98 ALA A O 1
ATOM 757 N N . SER A 1 99 ? 8.120 -5.144 -11.186 1.00 78.19 99 SER A N 1
ATOM 758 C CA . SER A 1 99 ? 8.636 -4.911 -12.537 1.00 78.19 99 SER A CA 1
ATOM 759 C C . SER A 1 99 ? 10.147 -4.708 -12.503 1.00 78.19 99 SER A C 1
ATOM 761 O O . SER A 1 99 ? 10.687 -4.196 -11.527 1.00 78.19 99 SER A O 1
ATOM 763 N N . VAL A 1 100 ? 10.822 -5.047 -13.602 1.00 67.38 100 VAL A N 1
ATOM 764 C CA . VAL A 1 100 ? 12.273 -4.853 -13.776 1.00 67.38 100 VAL A CA 1
ATOM 765 C C . VAL A 1 100 ? 12.679 -3.387 -13.567 1.00 67.38 100 VAL A C 1
ATOM 767 O O . VAL A 1 100 ? 13.776 -3.114 -13.094 1.00 67.38 100 VAL A O 1
ATOM 770 N N . ASN A 1 101 ? 11.778 -2.447 -13.868 1.00 67.06 101 ASN A N 1
ATOM 771 C CA . ASN A 1 101 ? 12.036 -1.014 -13.717 1.00 67.06 101 ASN A CA 1
ATOM 772 C C . ASN A 1 101 ? 12.012 -0.541 -12.253 1.00 67.06 101 ASN A C 1
ATOM 774 O O . ASN A 1 101 ? 12.625 0.474 -11.952 1.00 67.06 101 ASN A O 1
ATOM 778 N N . ASN A 1 102 ? 11.334 -1.272 -11.362 1.00 67.50 102 ASN A N 1
ATOM 779 C CA . ASN A 1 102 ? 11.210 -0.958 -9.936 1.00 67.50 102 ASN A CA 1
ATOM 780 C C . ASN A 1 102 ? 11.559 -2.210 -9.117 1.00 67.50 102 ASN A C 1
ATOM 782 O O . ASN A 1 102 ? 10.656 -2.882 -8.605 1.00 67.50 102 ASN A O 1
ATOM 786 N N . PRO A 1 103 ? 12.852 -2.577 -9.032 1.00 65.44 103 PRO A N 1
ATOM 787 C CA . PRO A 1 103 ? 13.262 -3.771 -8.315 1.00 65.44 103 PRO A CA 1
ATOM 788 C C . PRO A 1 103 ? 12.981 -3.631 -6.819 1.00 65.44 103 PRO A C 1
ATOM 790 O O . PRO A 1 103 ? 12.997 -2.545 -6.241 1.00 65.44 103 PRO A O 1
ATOM 793 N N . ILE A 1 104 ? 12.756 -4.767 -6.172 1.00 68.12 104 ILE A N 1
ATOM 794 C CA . ILE A 1 104 ? 12.552 -4.828 -4.729 1.00 68.12 104 ILE A CA 1
ATOM 795 C C . ILE A 1 104 ? 13.871 -4.492 -4.033 1.00 68.12 104 ILE A C 1
ATOM 797 O O . ILE A 1 104 ? 14.894 -5.128 -4.290 1.00 68.12 104 ILE A O 1
ATOM 801 N N . MET A 1 105 ? 13.839 -3.526 -3.118 1.00 69.12 105 MET A N 1
ATOM 802 C CA . MET A 1 105 ? 15.020 -3.059 -2.392 1.00 69.12 105 MET A CA 1
ATOM 803 C C . MET A 1 105 ? 15.048 -3.606 -0.957 1.00 69.12 105 MET A C 1
ATOM 805 O O . MET A 1 105 ? 14.034 -3.637 -0.249 1.00 69.12 105 MET A O 1
ATOM 809 N N . TYR A 1 106 ? 16.229 -4.015 -0.496 1.00 68.44 106 TYR A N 1
ATOM 810 C CA . TYR A 1 106 ? 16.502 -4.188 0.931 1.00 68.44 106 TYR A CA 1
ATOM 811 C C . TYR A 1 106 ? 16.509 -2.827 1.647 1.00 68.44 106 TYR A C 1
ATOM 813 O O . TYR A 1 106 ? 16.717 -1.792 1.021 1.00 68.44 106 TYR A O 1
ATOM 821 N N . ASP A 1 107 ? 16.364 -2.820 2.978 1.00 64.19 107 ASP A N 1
ATOM 822 C CA . ASP A 1 107 ? 16.507 -1.590 3.788 1.00 64.19 107 ASP A CA 1
ATOM 823 C C . ASP A 1 107 ? 17.888 -0.942 3.677 1.00 64.19 107 ASP A C 1
ATOM 825 O O . ASP A 1 107 ? 18.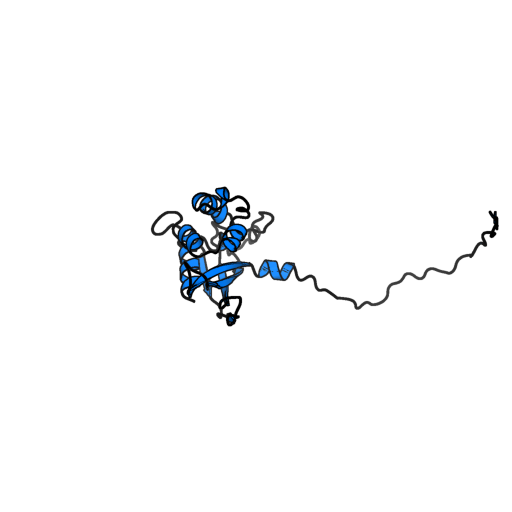040 0.254 3.894 1.00 64.19 107 ASP A O 1
ATOM 829 N N . SER A 1 108 ? 18.896 -1.730 3.312 1.00 64.81 108 SER A N 1
ATOM 830 C CA . SER A 1 108 ? 20.246 -1.252 3.030 1.00 64.81 108 SER A CA 1
ATOM 831 C C . SER A 1 108 ? 20.370 -0.509 1.695 1.00 64.81 108 SER A C 1
ATOM 833 O O . SER A 1 108 ? 21.453 -0.022 1.388 1.00 64.81 108 SER A O 1
ATOM 835 N N . GLY A 1 109 ? 19.306 -0.445 0.885 1.00 63.62 109 GLY A N 1
ATOM 836 C CA . GLY A 1 109 ? 19.321 0.188 -0.436 1.00 63.62 109 GLY A CA 1
ATOM 837 C C . GLY A 1 109 ? 19.898 -0.687 -1.553 1.00 63.62 109 GLY A C 1
ATOM 838 O O . GLY A 1 109 ? 20.070 -0.212 -2.670 1.00 63.62 109 GLY A O 1
ATOM 839 N N . PHE A 1 110 ? 20.185 -1.965 -1.291 1.00 68.75 110 PHE A N 1
ATOM 840 C CA . PHE A 1 110 ? 20.587 -2.911 -2.335 1.00 68.75 110 PHE A CA 1
ATOM 841 C C . PHE A 1 110 ? 19.364 -3.581 -2.965 1.00 68.75 110 PHE A C 1
ATOM 843 O O . PHE A 1 110 ? 18.468 -4.036 -2.252 1.00 68.75 110 PHE A O 1
ATOM 850 N N . ALA A 1 111 ? 19.350 -3.699 -4.294 1.00 66.00 111 ALA A N 1
ATOM 851 C CA . ALA A 1 111 ? 18.323 -4.456 -5.001 1.00 66.00 111 ALA A CA 1
ATOM 852 C C . ALA A 1 111 ? 18.437 -5.951 -4.668 1.00 66.00 111 ALA A C 1
ATOM 854 O O . ALA A 1 111 ? 19.503 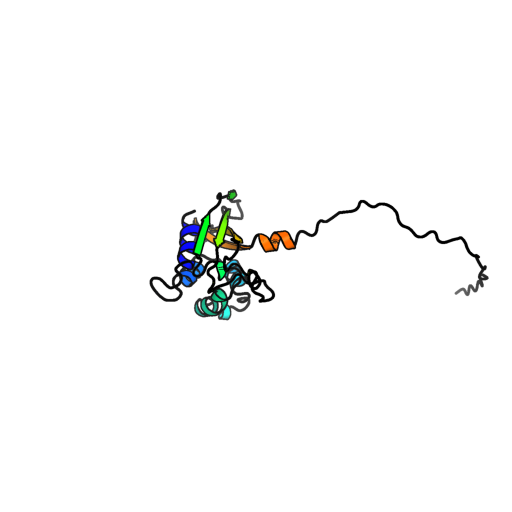-6.561 -4.788 1.00 66.00 111 ALA A O 1
ATOM 855 N N . ARG A 1 112 ? 17.318 -6.540 -4.243 1.00 65.94 112 ARG A N 1
ATOM 856 C CA . ARG A 1 112 ? 17.226 -7.932 -3.792 1.00 65.94 112 ARG A CA 1
ATOM 857 C C . ARG A 1 112 ? 17.492 -8.937 -4.907 1.00 65.94 112 ARG A C 1
ATOM 859 O O . ARG A 1 112 ? 18.115 -9.965 -4.660 1.00 65.94 112 ARG A O 1
ATOM 866 N N . ASP A 1 113 ? 17.119 -8.562 -6.123 1.00 62.44 113 ASP A N 1
ATOM 867 C CA . ASP A 1 113 ? 17.207 -9.403 -7.315 1.00 62.44 113 ASP A CA 1
ATOM 868 C C . ASP A 1 113 ? 18.370 -9.011 -8.243 1.00 62.44 113 ASP A C 1
ATOM 870 O O . ASP A 1 113 ? 18.469 -9.522 -9.355 1.00 62.44 113 ASP A O 1
ATOM 874 N N . ALA A 1 114 ? 19.289 -8.139 -7.797 1.00 53.97 114 ALA A N 1
ATOM 875 C CA . ALA A 1 114 ? 20.403 -7.632 -8.615 1.00 53.97 114 ALA A CA 1
ATOM 876 C C . ALA A 1 114 ? 21.316 -8.731 -9.196 1.00 53.97 114 ALA A C 1
ATOM 878 O O . ALA A 1 114 ? 22.039 -8.490 -10.158 1.00 53.97 114 ALA A O 1
ATOM 879 N N . TYR A 1 115 ? 21.286 -9.931 -8.610 1.00 50.44 115 TYR A N 1
ATOM 880 C CA . TYR A 1 115 ? 22.120 -11.072 -8.989 1.00 50.44 115 TYR A CA 1
ATOM 881 C C . TYR A 1 115 ? 21.363 -12.161 -9.764 1.00 50.44 115 TYR A C 1
ATOM 883 O O . TYR A 1 115 ? 21.982 -13.139 -10.191 1.00 50.44 115 TYR A O 1
ATOM 891 N N . LEU A 1 116 ? 20.045 -12.030 -9.958 1.00 53.25 116 LEU A N 1
ATOM 892 C CA . LEU A 1 116 ? 19.264 -13.026 -10.688 1.00 53.25 116 LEU A CA 1
ATOM 893 C C . LEU A 1 116 ? 19.486 -12.852 -12.193 1.00 53.25 116 LEU A C 1
ATOM 895 O O . LEU A 1 116 ? 18.878 -12.019 -12.861 1.00 53.25 116 LEU A O 1
ATOM 899 N N . SER A 1 117 ? 20.361 -13.696 -12.737 1.00 46.94 117 SER A N 1
ATOM 900 C CA . SER A 1 117 ? 20.754 -13.743 -14.153 1.00 46.94 117 SER A CA 1
ATOM 901 C C . SER A 1 117 ? 19.594 -14.073 -15.109 1.00 46.94 117 SER A C 1
ATOM 903 O O . SER A 1 117 ? 19.768 -14.033 -16.323 1.00 46.94 117 SER A O 1
ATOM 905 N N . SER A 1 118 ? 18.421 -14.426 -14.573 1.00 53.88 118 SER A N 1
ATOM 906 C CA . SER A 1 118 ? 17.232 -14.853 -15.313 1.00 53.88 118 SER A CA 1
ATOM 907 C C . SER A 1 118 ? 16.266 -13.717 -15.667 1.00 53.88 118 SER A C 1
ATOM 909 O O . SER A 1 118 ? 15.331 -13.955 -16.428 1.00 53.88 118 SER A O 1
ATOM 911 N N . GLY A 1 119 ? 16.446 -12.500 -15.134 1.00 55.22 119 GLY A N 1
ATOM 912 C CA . GLY A 1 119 ? 15.549 -11.363 -15.402 1.00 55.22 119 GLY A CA 1
ATOM 913 C C . GLY A 1 119 ? 14.116 -11.533 -14.869 1.00 55.22 119 GLY A C 1
ATOM 914 O O . GLY A 1 119 ? 13.247 -10.718 -15.173 1.00 55.22 119 GLY A O 1
ATOM 915 N N . VAL A 1 120 ? 13.857 -12.578 -14.077 1.00 56.81 120 VAL A N 1
ATOM 916 C CA . VAL A 1 120 ? 12.562 -12.843 -13.445 1.00 56.81 120 VAL A CA 1
ATOM 917 C C . VAL A 1 120 ? 12.691 -12.523 -11.960 1.00 56.81 120 VAL A C 1
ATOM 919 O O . VAL A 1 120 ? 13.366 -13.245 -11.233 1.00 56.81 120 VAL A O 1
ATOM 922 N N . ALA A 1 121 ? 12.054 -11.436 -11.521 1.00 65.69 121 ALA A N 1
ATOM 923 C CA . ALA A 1 121 ? 11.962 -11.093 -10.104 1.00 65.69 121 ALA A CA 1
ATOM 924 C C . ALA A 1 121 ? 11.136 -12.158 -9.366 1.00 65.69 121 ALA A C 1
ATOM 926 O O . ALA A 1 121 ? 10.016 -12.490 -9.786 1.00 65.69 121 ALA A O 1
ATOM 927 N N . GLU A 1 122 ? 11.680 -12.701 -8.277 1.00 77.25 122 GLU A N 1
ATOM 928 C CA . GLU A 1 122 ? 10.959 -13.649 -7.429 1.00 77.25 122 GLU A CA 1
ATOM 929 C C . GLU A 1 122 ? 9.756 -12.945 -6.774 1.00 77.25 122 GLU A C 1
ATOM 931 O O . GLU A 1 122 ? 9.866 -11.798 -6.328 1.00 77.25 122 GLU A O 1
ATOM 936 N N . PRO A 1 123 ? 8.575 -13.585 -6.714 1.00 85.19 123 PRO A N 1
ATOM 937 C CA . PRO A 1 123 ? 7.409 -12.968 -6.107 1.00 85.19 123 PRO A CA 1
ATOM 938 C C . PRO A 1 123 ? 7.621 -12.783 -4.600 1.00 85.19 123 PRO A C 1
ATOM 940 O O . PRO A 1 123 ? 7.933 -13.724 -3.869 1.00 85.19 123 PRO A O 1
ATOM 943 N N . GLN A 1 124 ? 7.372 -11.572 -4.110 1.00 87.62 124 GLN A N 1
ATOM 944 C CA . GLN A 1 124 ? 7.454 -11.247 -2.692 1.00 87.62 124 GLN A CA 1
ATOM 945 C C . GLN A 1 124 ? 6.066 -11.195 -2.062 1.00 87.62 124 GLN A C 1
ATOM 947 O O . GLN A 1 124 ? 5.116 -10.688 -2.653 1.00 87.62 124 GLN A O 1
ATOM 952 N N . THR A 1 125 ? 5.941 -11.706 -0.837 1.00 92.62 125 THR A N 1
ATOM 953 C CA . THR A 1 125 ? 4.681 -11.651 -0.089 1.00 92.62 125 THR A CA 1
ATOM 954 C C . THR A 1 125 ? 4.689 -10.481 0.888 1.00 92.62 125 THR A C 1
ATOM 956 O O . THR A 1 125 ? 5.564 -10.362 1.746 1.00 92.62 125 THR A O 1
ATOM 959 N N . PHE A 1 126 ? 3.671 -9.639 0.779 1.00 94.25 126 PHE A N 1
ATOM 960 C CA . PHE A 1 126 ? 3.369 -8.566 1.713 1.00 94.25 126 PHE A CA 1
ATOM 961 C C . PHE A 1 126 ? 2.093 -8.896 2.472 1.00 94.25 126 PHE A C 1
ATOM 963 O O . PHE A 1 126 ? 1.171 -9.469 1.911 1.00 94.25 126 PHE A O 1
ATOM 970 N N . VAL A 1 127 ? 1.984 -8.499 3.731 1.00 95.94 127 VAL A N 1
ATOM 971 C CA . VAL A 1 127 ? 0.718 -8.512 4.464 1.00 95.94 127 VAL A CA 1
ATOM 972 C C . VAL A 1 127 ? 0.230 -7.079 4.569 1.00 95.94 127 VAL A C 1
ATOM 974 O O . VAL A 1 127 ? 0.857 -6.251 5.232 1.00 95.94 127 VAL A O 1
ATOM 977 N N . VAL A 1 128 ? -0.897 -6.795 3.918 1.00 96.31 128 VAL A N 1
ATOM 978 C CA . VAL A 1 128 ? -1.581 -5.504 4.029 1.00 96.31 128 VAL A CA 1
ATOM 979 C C . VAL A 1 128 ? -2.613 -5.610 5.138 1.00 96.31 128 VAL A C 1
ATOM 981 O O . VAL A 1 128 ? -3.497 -6.474 5.094 1.00 96.31 128 VAL A O 1
ATOM 984 N N . ARG A 1 129 ? -2.506 -4.733 6.137 1.00 96.25 129 ARG A N 1
ATOM 985 C CA . ARG A 1 129 ? -3.412 -4.696 7.283 1.00 96.25 129 ARG A CA 1
ATOM 986 C C . ARG A 1 129 ? -4.289 -3.453 7.237 1.00 96.25 129 ARG A C 1
ATOM 988 O O . ARG A 1 129 ? -3.803 -2.330 7.128 1.00 96.25 129 ARG A O 1
ATOM 995 N N . LEU A 1 130 ? -5.589 -3.676 7.368 1.00 96.69 130 LEU A N 1
ATOM 996 C CA . LEU A 1 130 ? -6.608 -2.652 7.515 1.00 96.69 130 LEU A CA 1
ATOM 997 C C . LEU A 1 130 ? -7.177 -2.667 8.934 1.00 96.69 130 LEU A C 1
ATOM 999 O O . LEU A 1 130 ? -7.336 -3.730 9.539 1.00 96.69 130 LEU A O 1
ATOM 1003 N N . GLN A 1 131 ? -7.576 -1.500 9.428 1.00 96.12 131 GLN A N 1
ATOM 1004 C CA . GLN A 1 131 ? -8.377 -1.365 10.640 1.00 96.12 131 GLN A CA 1
ATOM 1005 C C . GLN A 1 131 ? -9.625 -0.534 10.356 1.00 96.12 131 GLN A C 1
ATOM 1007 O O . GLN A 1 131 ? -9.553 0.537 9.750 1.00 96.12 131 GLN A O 1
ATOM 1012 N N . LYS A 1 132 ? -10.776 -1.006 10.840 1.00 96.19 132 LYS A N 1
ATOM 1013 C CA . LYS A 1 132 ? -12.025 -0.249 10.801 1.00 96.19 132 LYS A CA 1
ATOM 1014 C C . LYS A 1 132 ? -11.958 0.912 11.794 1.00 96.19 132 LYS A C 1
ATOM 1016 O O . LYS A 1 132 ? -11.814 0.709 13.001 1.00 96.19 132 LYS A O 1
ATOM 1021 N N . GLN A 1 133 ? -12.055 2.138 11.310 1.00 94.19 133 GLN A N 1
ATOM 1022 C CA . GLN A 1 133 ? -12.070 3.324 12.153 1.00 94.19 133 GLN A CA 1
ATOM 1023 C C . GLN A 1 133 ? -13.379 3.410 12.941 1.00 94.19 133 GLN A C 1
ATOM 1025 O O . GLN A 1 133 ? -14.451 3.052 12.457 1.00 94.19 133 GLN A O 1
ATOM 1030 N N . ARG A 1 134 ? -13.288 3.859 14.196 1.00 92.38 134 ARG A N 1
ATOM 1031 C CA . ARG A 1 134 ? -14.444 3.992 15.108 1.00 92.38 134 ARG A CA 1
ATOM 1032 C C . ARG A 1 134 ? -14.783 5.437 15.441 1.00 92.38 134 ARG A C 1
ATOM 1034 O O . ARG A 1 134 ? -15.859 5.707 15.962 1.00 92.38 134 ARG A O 1
ATOM 1041 N N . ARG A 1 135 ? -13.837 6.346 15.214 1.00 88.12 135 ARG A N 1
ATOM 1042 C CA . ARG A 1 135 ? -13.968 7.760 15.552 1.00 88.12 135 ARG A CA 1
ATOM 1043 C C . ARG A 1 135 ? -14.283 8.553 14.282 1.00 88.12 135 ARG A C 1
ATOM 1045 O O . ARG A 1 135 ? -13.721 8.234 13.232 1.00 88.12 135 ARG A O 1
ATOM 1052 N N . PRO A 1 136 ? -15.153 9.572 14.359 1.00 89.12 136 PRO A N 1
ATOM 1053 C CA . PRO A 1 136 ? -15.288 10.562 13.296 1.00 89.12 136 PRO A CA 1
ATOM 1054 C C . PRO A 1 136 ? -13.926 11.204 12.966 1.00 89.12 136 PRO A C 1
ATOM 1056 O O . PRO A 1 136 ? -13.082 11.300 13.860 1.00 89.12 136 PRO A O 1
ATOM 1059 N N . PRO A 1 137 ? -13.692 11.643 11.716 1.00 86.31 137 PRO A N 1
ATOM 1060 C CA . PRO A 1 137 ? -14.646 11.703 10.601 1.00 86.31 137 PRO A CA 1
ATOM 1061 C C . PRO A 1 137 ? -14.795 10.391 9.809 1.00 86.31 137 PRO A C 1
ATOM 1063 O O . PRO A 1 137 ? -15.797 10.203 9.133 1.00 86.31 137 PRO A O 1
ATOM 1066 N N . LEU A 1 138 ? -13.851 9.454 9.926 1.00 88.50 138 LEU A N 1
ATOM 1067 C CA . LEU A 1 138 ? -13.803 8.226 9.117 1.00 88.50 138 LEU A CA 1
ATOM 1068 C C . LEU A 1 138 ? -14.502 7.027 9.777 1.00 88.50 138 LEU A C 1
ATOM 1070 O O . LEU A 1 138 ? -14.139 5.879 9.532 1.00 88.50 138 LEU A O 1
ATOM 1074 N N . SER A 1 139 ? -15.485 7.263 10.648 1.00 90.00 139 SER A N 1
ATOM 1075 C CA . SER A 1 139 ? -16.146 6.179 11.382 1.00 90.00 139 SER A CA 1
ATOM 1076 C C . SER A 1 139 ? -16.746 5.145 10.422 1.00 90.00 139 SER A C 1
ATOM 1078 O O . SER A 1 139 ? -17.478 5.484 9.498 1.00 90.00 139 SER A O 1
ATOM 1080 N N . GLY A 1 140 ? -16.419 3.872 10.634 1.00 91.12 140 GLY A N 1
ATOM 1081 C CA . GLY A 1 140 ? -16.855 2.755 9.801 1.00 91.12 140 GLY A CA 1
ATOM 1082 C C . GLY A 1 140 ? -15.968 2.453 8.590 1.00 91.12 140 GLY A C 1
ATOM 1083 O O . GLY A 1 140 ? -16.085 1.350 8.054 1.00 91.12 140 GLY A O 1
ATOM 1084 N N . ALA A 1 141 ? -15.063 3.355 8.197 1.00 92.62 141 ALA A N 1
ATOM 1085 C CA . ALA A 1 141 ? -14.158 3.147 7.068 1.00 92.62 141 ALA A CA 1
ATOM 1086 C C . ALA A 1 141 ? -12.982 2.231 7.437 1.00 92.62 141 ALA A C 1
ATOM 1088 O O . ALA A 1 141 ? -12.499 2.245 8.569 1.00 92.62 141 ALA A O 1
ATOM 1089 N N . TYR A 1 142 ? -12.493 1.452 6.473 1.00 94.56 142 TYR A N 1
ATOM 1090 C CA . TYR A 1 142 ? -11.253 0.692 6.621 1.00 94.56 142 TYR A CA 1
ATOM 1091 C C . TYR A 1 142 ? -10.074 1.526 6.138 1.00 94.56 142 TYR A C 1
ATOM 1093 O O . TYR A 1 142 ? -10.066 1.962 4.989 1.00 94.56 142 TYR A O 1
ATOM 1101 N N . VAL A 1 143 ? -9.074 1.694 6.998 1.00 95.00 143 VAL A N 1
ATOM 1102 C CA . VAL A 1 143 ? -7.821 2.375 6.651 1.00 95.00 143 VAL A CA 1
ATOM 1103 C C . VAL A 1 143 ? -6.648 1.422 6.791 1.00 95.00 143 VAL A C 1
ATOM 1105 O O . VAL A 1 143 ? -6.659 0.550 7.663 1.00 95.00 143 VAL A O 1
ATOM 1108 N N . VAL A 1 144 ? -5.646 1.586 5.935 1.00 95.81 144 VAL A N 1
ATOM 1109 C CA . VAL A 1 144 ? -4.384 0.855 5.999 1.00 95.81 144 VAL A CA 1
ATOM 1110 C C . VAL A 1 144 ? -3.610 1.329 7.216 1.00 95.81 144 VAL A C 1
ATOM 1112 O O . VAL A 1 144 ? -3.338 2.520 7.364 1.00 95.81 144 VAL A O 1
ATOM 1115 N N . THR A 1 145 ? -3.279 0.382 8.086 1.00 95.12 145 THR A N 1
ATOM 1116 C CA . THR A 1 145 ? -2.471 0.626 9.283 1.00 95.12 145 THR A CA 1
ATOM 1117 C C . THR A 1 145 ? -1.052 0.113 9.118 1.00 95.12 145 THR A C 1
ATOM 1119 O O . THR A 1 145 ? -0.137 0.642 9.742 1.00 95.12 145 THR A O 1
ATOM 1122 N N . ASP A 1 146 ? -0.851 -0.905 8.277 1.00 93.56 146 ASP A N 1
ATOM 1123 C CA . ASP A 1 146 ? 0.464 -1.499 8.083 1.00 93.56 146 ASP A CA 1
ATOM 1124 C C . ASP A 1 146 ? 0.596 -2.211 6.730 1.00 93.56 146 ASP A C 1
ATOM 1126 O O . ASP A 1 146 ? -0.368 -2.777 6.200 1.00 93.56 146 ASP A O 1
ATOM 1130 N N . VAL A 1 147 ? 1.823 -2.206 6.212 1.00 93.25 147 VAL A N 1
ATOM 1131 C CA . VAL A 1 147 ? 2.266 -2.975 5.047 1.00 93.25 147 VAL A CA 1
ATOM 1132 C C . VAL A 1 147 ? 3.586 -3.637 5.431 1.00 93.25 147 VAL A C 1
ATOM 1134 O O . VAL A 1 147 ? 4.622 -2.977 5.598 1.00 93.25 147 VAL A O 1
ATOM 1137 N N . VAL A 1 148 ? 3.527 -4.955 5.615 1.00 91.44 148 VAL A N 1
ATOM 1138 C CA . VAL A 1 148 ? 4.634 -5.752 6.151 1.00 91.44 148 VAL A CA 1
ATOM 1139 C C . VAL A 1 148 ? 5.160 -6.688 5.082 1.00 91.44 148 VAL A C 1
ATOM 1141 O O . VAL A 1 148 ? 4.424 -7.521 4.573 1.00 91.44 148 VAL A O 1
ATOM 1144 N N . ASP A 1 149 ? 6.448 -6.597 4.789 1.00 88.88 149 ASP A N 1
ATOM 1145 C CA . ASP A 1 149 ? 7.157 -7.586 3.983 1.00 88.88 149 ASP A CA 1
ATOM 1146 C C . ASP A 1 149 ? 7.444 -8.833 4.834 1.00 88.88 149 ASP A C 1
ATOM 1148 O O . ASP A 1 149 ? 8.180 -8.766 5.826 1.00 88.88 149 ASP A O 1
ATOM 1152 N N . THR A 1 150 ? 6.864 -9.980 4.470 1.00 85.38 150 THR A N 1
ATOM 1153 C CA . THR A 1 150 ? 7.003 -11.206 5.272 1.00 85.38 150 THR A CA 1
ATOM 1154 C C . THR A 1 150 ? 8.426 -11.749 5.263 1.00 85.38 150 THR A C 1
ATOM 1156 O O . THR A 1 150 ? 8.829 -12.390 6.232 1.00 85.38 150 THR A O 1
ATOM 1159 N N . ALA A 1 151 ? 9.210 -11.466 4.219 1.00 72.94 151 ALA A N 1
ATOM 1160 C CA . ALA A 1 151 ? 10.595 -11.921 4.146 1.00 72.94 151 ALA A CA 1
ATOM 1161 C C . ALA A 1 151 ? 11.490 -11.234 5.193 1.00 72.94 151 ALA A C 1
ATOM 1163 O O . ALA A 1 151 ? 12.447 -11.835 5.686 1.00 72.94 151 ALA A O 1
ATOM 1164 N N . ARG A 1 152 ? 11.158 -9.995 5.580 1.00 62.12 152 ARG A N 1
ATOM 1165 C CA . ARG A 1 152 ? 11.850 -9.282 6.666 1.00 62.12 152 ARG A CA 1
ATOM 1166 C C . ARG A 1 152 ? 11.517 -9.855 8.033 1.00 62.12 152 ARG A C 1
ATOM 1168 O O . ARG A 1 152 ? 12.394 -9.955 8.883 1.00 62.12 152 ARG A O 1
ATOM 1175 N N . VAL A 1 153 ? 10.268 -10.265 8.242 1.00 58.81 153 VAL A N 1
ATOM 1176 C CA . VAL A 1 153 ? 9.835 -10.837 9.525 1.00 58.81 153 VAL A CA 1
ATOM 1177 C C . VAL A 1 153 ? 10.526 -12.178 9.777 1.00 58.81 153 VAL A C 1
ATOM 1179 O O . VAL A 1 153 ? 11.003 -12.415 10.885 1.00 58.81 153 VAL A O 1
ATOM 1182 N N . SER A 1 154 ? 10.681 -13.018 8.748 1.00 52.22 154 SER A N 1
ATOM 1183 C CA . SER A 1 154 ? 11.419 -14.285 8.864 1.00 52.22 154 SER A CA 1
ATOM 1184 C C . SER A 1 154 ? 12.911 -14.112 9.168 1.00 52.22 154 SER A C 1
ATOM 1186 O O . SER A 1 154 ? 13.501 -14.998 9.773 1.00 52.22 154 SER A O 1
ATOM 1188 N N . ALA A 1 155 ? 13.524 -12.980 8.804 1.00 48.06 155 ALA A N 1
ATOM 1189 C CA . ALA A 1 155 ? 14.937 -12.715 9.089 1.00 48.06 155 ALA A CA 1
ATOM 1190 C C . ALA A 1 155 ? 15.199 -12.271 10.545 1.00 48.06 155 ALA A C 1
ATOM 1192 O O . ALA A 1 155 ? 16.328 -12.371 11.024 1.00 48.06 155 ALA A O 1
ATOM 1193 N N . ILE A 1 156 ? 14.171 -11.793 11.261 1.00 46.19 156 ILE A N 1
ATOM 1194 C CA . ILE A 1 156 ? 14.276 -11.336 12.661 1.00 46.19 156 ILE A CA 1
ATOM 1195 C C . ILE A 1 156 ? 14.059 -12.491 13.650 1.00 46.19 156 ILE A C 1
ATOM 1197 O O . ILE A 1 156 ? 14.544 -12.434 14.782 1.00 46.19 156 ILE A O 1
ATOM 1201 N N . VAL A 1 157 ? 13.409 -13.581 13.227 1.00 40.00 157 VAL A N 1
ATOM 1202 C CA . VAL A 1 157 ? 13.350 -14.823 14.008 1.00 40.00 157 VAL A CA 1
ATOM 1203 C C . VAL A 1 157 ? 14.707 -15.525 13.905 1.00 40.00 157 VAL A C 1
ATOM 1205 O O . VAL A 1 157 ? 14.881 -16.501 13.180 1.00 40.00 157 VAL A O 1
ATOM 1208 N N . ARG A 1 158 ? 15.700 -15.036 14.658 1.00 41.72 158 ARG A N 1
ATOM 1209 C CA . ARG A 1 158 ? 16.786 -15.915 15.102 1.00 41.72 158 ARG A CA 1
ATOM 1210 C C . ARG A 1 158 ? 16.121 -17.081 15.841 1.00 41.72 158 ARG A C 1
ATOM 1212 O O . ARG A 1 158 ? 15.264 -16.806 16.685 1.00 41.72 158 ARG A O 1
ATOM 1219 N N . PRO A 1 159 ? 16.474 -18.347 15.570 1.00 41.78 159 PRO A N 1
ATOM 1220 C CA . PRO A 1 159 ? 16.043 -19.434 16.431 1.00 41.78 159 PRO A CA 1
ATOM 1221 C C . PRO A 1 159 ? 16.620 -19.172 17.826 1.00 41.78 159 PRO A C 1
ATOM 1223 O O . PRO A 1 159 ? 17.806 -19.374 18.079 1.00 41.78 159 PRO A O 1
ATOM 1226 N N . LEU A 1 160 ? 15.787 -18.645 18.723 1.00 47.19 160 LEU A N 1
ATOM 1227 C CA . LEU A 1 160 ? 16.028 -18.730 20.152 1.00 47.19 160 LEU A CA 1
ATOM 1228 C C . LEU A 1 160 ? 16.007 -20.224 20.480 1.00 47.19 160 LEU A C 1
ATOM 1230 O O . LEU A 1 160 ? 14.970 -20.868 20.345 1.00 47.19 160 LEU A O 1
ATOM 1234 N N . ASN A 1 161 ? 17.167 -20.732 20.895 1.00 47.41 161 ASN A N 1
ATOM 1235 C CA . ASN A 1 161 ? 17.420 -22.073 21.424 1.00 47.41 161 ASN A CA 1
ATOM 1236 C C . ASN A 1 161 ? 17.683 -23.170 20.376 1.00 47.41 161 ASN A C 1
ATOM 1238 O O . ASN A 1 161 ? 16.836 -24.003 20.074 1.00 47.41 161 ASN A O 1
ATOM 1242 N N . LEU A 1 162 ? 18.939 -23.241 19.932 1.00 47.06 162 LEU A N 1
ATOM 1243 C CA . LEU A 1 162 ? 19.635 -24.520 19.758 1.00 47.06 162 LEU A CA 1
ATOM 1244 C C . LEU A 1 162 ? 20.656 -24.645 20.901 1.00 47.06 162 LEU A C 1
ATOM 1246 O O . LEU A 1 162 ? 21.863 -24.556 20.704 1.00 47.06 162 LEU A O 1
ATOM 1250 N N . GLU A 1 163 ? 20.145 -24.794 22.125 1.00 49.97 163 GLU A N 1
ATOM 1251 C CA . GLU A 1 163 ? 20.889 -25.494 23.170 1.00 49.97 163 GLU A CA 1
ATOM 1252 C C . GLU A 1 163 ? 20.707 -26.993 22.929 1.00 49.97 163 GLU A C 1
ATOM 1254 O O . GLU A 1 163 ? 19.598 -27.520 22.975 1.00 49.97 163 GLU A O 1
ATOM 1259 N N . GLY A 1 164 ? 21.810 -27.666 22.620 1.00 39.09 164 GLY A N 1
ATOM 1260 C CA . GLY A 1 164 ? 21.853 -29.099 22.366 1.00 39.09 164 GLY A CA 1
ATOM 1261 C C . GLY A 1 164 ? 23.200 -29.472 21.766 1.00 39.09 164 GLY A C 1
ATOM 1262 O O . GLY A 1 164 ? 23.323 -29.592 20.553 1.00 39.09 164 GLY A O 1
ATOM 1263 N N . GLY A 1 165 ? 24.222 -29.571 22.622 1.00 38.19 165 GLY A N 1
ATOM 1264 C CA . GLY A 1 165 ? 25.584 -29.965 22.246 1.00 38.19 165 GLY A CA 1
ATOM 1265 C C . GLY A 1 165 ? 25.679 -31.363 21.609 1.00 38.19 165 GLY A C 1
ATOM 1266 O O . GLY A 1 165 ? 24.685 -32.077 21.483 1.00 38.19 165 GLY A O 1
ATOM 1267 N N . PRO A 1 166 ? 26.908 -31.800 21.285 1.00 44.72 166 PRO A N 1
ATOM 1268 C CA . PRO A 1 166 ? 27.675 -32.390 22.375 1.00 44.72 166 PRO A CA 1
ATOM 1269 C C . PRO A 1 166 ? 29.153 -31.966 22.419 1.00 44.72 166 PRO A C 1
ATOM 1271 O O . PRO A 1 166 ? 29.843 -31.865 21.412 1.00 44.72 166 PRO A O 1
ATOM 1274 N N . THR A 1 167 ? 29.604 -31.740 23.654 1.00 50.69 167 THR A N 1
ATOM 1275 C CA . THR A 1 167 ? 30.921 -32.097 24.208 1.00 50.69 167 THR A CA 1
ATOM 1276 C C . THR A 1 167 ? 32.149 -31.978 23.302 1.00 50.69 167 THR A C 1
ATOM 1278 O O . THR A 1 167 ? 32.484 -32.886 22.546 1.00 50.69 167 THR A O 1
ATOM 1281 N N . GLY A 1 168 ? 32.918 -30.918 23.538 1.00 39.69 168 GLY A N 1
ATOM 1282 C CA . GLY A 1 168 ? 34.309 -30.793 23.115 1.00 39.69 168 GLY A CA 1
ATOM 1283 C C . GLY A 1 168 ? 35.061 -29.837 24.034 1.00 39.69 168 GLY A C 1
ATOM 1284 O O . GLY A 1 168 ? 35.603 -28.842 23.570 1.00 39.69 168 GLY A O 1
ATOM 1285 N N . LEU A 1 169 ? 35.032 -30.082 25.349 1.00 46.97 169 LEU A N 1
ATOM 1286 C CA . LEU A 1 169 ? 35.933 -29.379 26.263 1.00 46.97 169 LEU A CA 1
ATOM 1287 C C . LEU A 1 169 ? 37.347 -29.956 26.085 1.00 46.97 169 LEU A C 1
ATOM 1289 O O . LEU A 1 169 ? 37.505 -31.175 26.193 1.00 46.97 169 LEU A O 1
ATOM 1293 N N . PRO A 1 170 ? 38.376 -29.130 25.832 1.00 43.09 170 PRO A N 1
ATOM 1294 C CA . PRO A 1 170 ? 39.753 -29.592 25.904 1.00 43.09 170 PRO A CA 1
ATOM 1295 C C . PRO A 1 170 ? 40.076 -29.970 27.356 1.00 43.09 170 PRO A C 1
ATOM 1297 O O . PRO A 1 170 ? 39.842 -29.190 28.278 1.00 43.09 170 PRO A O 1
ATOM 1300 N N . GLN A 1 171 ? 40.593 -31.185 27.562 1.00 43.75 171 GLN A N 1
ATOM 1301 C CA . GLN A 1 171 ? 41.117 -31.620 28.854 1.00 43.75 171 GLN A CA 1
ATOM 1302 C C . GLN A 1 171 ? 42.286 -30.716 29.257 1.00 43.75 171 GLN A C 1
ATOM 1304 O O . GLN A 1 171 ? 43.338 -30.728 28.622 1.00 43.75 171 GLN A O 1
ATOM 1309 N N . ILE A 1 172 ? 42.099 -29.941 30.324 1.00 46.56 172 ILE A N 1
ATOM 1310 C CA . ILE A 1 172 ? 43.178 -29.231 31.006 1.00 46.56 172 ILE A CA 1
ATOM 1311 C C . ILE A 1 172 ? 43.709 -30.182 32.080 1.00 46.56 172 ILE A C 1
ATOM 1313 O O . ILE A 1 172 ? 42.995 -30.534 33.020 1.00 46.56 172 ILE A O 1
ATOM 1317 N N . SER A 1 173 ? 44.945 -30.643 31.905 1.00 46.88 173 SER A N 1
ATOM 1318 C CA . SER A 1 173 ? 45.661 -31.465 32.883 1.00 46.88 173 SER A CA 1
ATOM 1319 C C . SER A 1 173 ? 45.885 -30.697 34.197 1.00 46.88 173 SER A C 1
ATOM 1321 O O . SER A 1 173 ? 46.142 -29.492 34.157 1.00 46.88 173 SER A O 1
ATOM 1323 N N . PRO A 1 174 ? 45.836 -31.364 35.365 1.00 46.41 174 PRO A N 1
ATOM 1324 C CA . PRO A 1 174 ? 45.994 -30.714 36.661 1.00 46.41 174 PRO A CA 1
ATOM 1325 C C . PRO A 1 174 ? 47.471 -30.379 36.911 1.00 46.41 174 PRO A C 1
ATOM 1327 O O . PRO A 1 174 ? 48.294 -31.270 37.119 1.00 46.41 174 PRO A O 1
ATOM 1330 N N . GLY A 1 175 ? 47.810 -29.091 36.880 1.00 43.53 175 GLY A N 1
ATOM 1331 C CA . GLY A 1 175 ? 49.148 -28.580 37.168 1.00 43.53 175 GLY A CA 1
ATOM 1332 C C . GLY A 1 175 ? 49.133 -27.593 38.334 1.00 43.53 175 GLY A C 1
ATOM 1333 O O . GLY A 1 175 ? 48.576 -26.514 38.204 1.00 43.53 175 GLY A O 1
ATOM 1334 N N . HIS A 1 176 ? 49.761 -28.011 39.435 1.00 46.66 176 HIS A N 1
ATOM 1335 C CA . HIS A 1 176 ? 50.428 -27.211 40.473 1.00 46.66 176 HIS A CA 1
ATOM 1336 C C . HIS A 1 176 ? 49.655 -26.040 41.114 1.00 46.66 176 HIS A C 1
ATOM 1338 O O . HIS A 1 176 ? 49.575 -24.936 40.586 1.00 46.66 176 HIS A O 1
ATOM 1344 N N . ILE A 1 177 ? 49.148 -26.284 42.326 1.00 50.59 177 ILE A N 1
ATOM 1345 C CA . ILE A 1 177 ? 48.687 -25.247 43.251 1.00 50.59 177 ILE A CA 1
ATOM 1346 C C . ILE A 1 177 ? 49.921 -24.766 44.019 1.00 50.59 177 ILE A C 1
ATOM 1348 O O . ILE A 1 177 ? 50.318 -25.411 44.988 1.00 50.59 177 ILE A O 1
ATOM 1352 N N . ASP A 1 178 ? 50.521 -23.656 43.595 1.00 45.94 178 ASP A N 1
ATOM 1353 C CA . ASP A 1 178 ? 51.479 -22.941 44.437 1.00 45.94 178 ASP A CA 1
ATOM 1354 C C . ASP A 1 178 ? 50.714 -22.034 45.406 1.00 45.94 178 ASP A C 1
ATOM 1356 O O . ASP A 1 178 ? 49.980 -21.116 45.035 1.00 45.94 178 ASP A O 1
ATOM 1360 N N . SER A 1 179 ? 50.866 -22.368 46.681 1.00 50.12 179 SER A N 1
ATOM 1361 C CA . SER A 1 179 ? 50.355 -21.671 47.852 1.00 50.12 179 SER A CA 1
ATOM 1362 C C . SER A 1 179 ? 50.858 -20.228 47.921 1.00 50.12 179 SER A C 1
ATOM 1364 O O . SER A 1 179 ? 52.058 -19.993 48.061 1.00 50.12 179 SER A O 1
ATOM 1366 N N . VAL A 1 180 ? 49.934 -19.267 47.909 1.00 55.38 180 VAL A N 1
ATOM 1367 C CA . VAL A 1 180 ? 50.221 -17.869 48.256 1.00 55.38 180 VAL A CA 1
ATOM 1368 C C . VAL A 1 180 ? 49.985 -17.690 49.763 1.00 55.38 180 VAL A C 1
ATOM 1370 O O . VAL A 1 180 ? 48.920 -18.086 50.246 1.00 55.38 180 VAL A O 1
ATOM 1373 N N . PRO A 1 181 ? 50.941 -17.139 50.531 1.00 53.72 181 PRO A N 1
ATOM 1374 C CA . PRO A 1 181 ? 50.764 -16.928 51.961 1.00 53.72 181 PRO A CA 1
ATOM 1375 C C . PRO A 1 181 ? 49.753 -15.807 52.228 1.00 53.72 181 PRO A C 1
ATOM 1377 O O . PRO A 1 181 ? 49.804 -14.727 51.642 1.00 53.72 181 PRO A O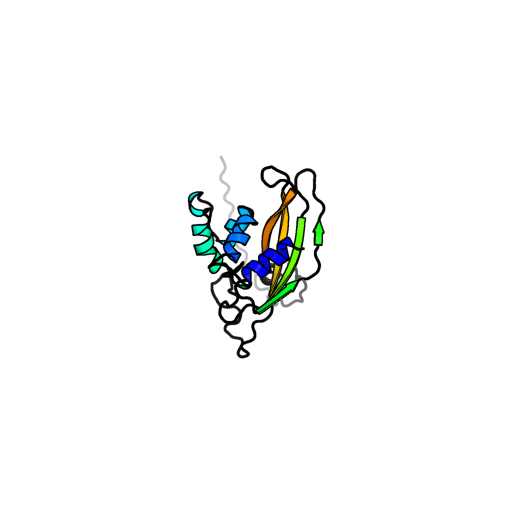 1
ATOM 1380 N N . TYR A 1 182 ? 48.826 -16.109 53.130 1.00 51.16 182 TYR A N 1
ATOM 1381 C CA . TYR A 1 182 ? 47.821 -15.209 53.677 1.00 51.16 182 TYR A CA 1
ATOM 1382 C C . TYR A 1 182 ? 48.503 -14.283 54.690 1.00 51.16 182 TYR A C 1
ATOM 1384 O O . TYR A 1 182 ? 48.849 -14.738 55.779 1.00 51.16 182 TYR A O 1
ATOM 1392 N N . ASP A 1 183 ? 48.724 -13.015 54.336 1.00 52.16 183 ASP A N 1
ATOM 1393 C CA . ASP A 1 183 ? 49.209 -12.017 55.292 1.00 52.16 183 ASP A CA 1
ATOM 1394 C C . ASP A 1 183 ? 48.017 -11.218 55.824 1.00 52.16 183 ASP A C 1
ATOM 1396 O O . ASP A 1 183 ? 47.394 -10.409 55.132 1.00 52.16 183 ASP A O 1
ATOM 1400 N N . GLY A 1 184 ? 47.634 -11.561 57.051 1.00 55.78 184 GLY A N 1
ATOM 1401 C CA . GLY A 1 184 ? 46.590 -10.888 57.795 1.00 55.78 184 GLY A CA 1
ATOM 1402 C C . GLY A 1 184 ? 47.144 -9.612 58.411 1.00 55.78 184 GLY A C 1
ATOM 1403 O O . GLY A 1 184 ? 47.985 -9.663 59.301 1.00 55.78 184 GLY A O 1
ATOM 1404 N N . SER A 1 185 ? 46.604 -8.469 58.005 1.00 54.81 185 SER A N 1
ATOM 1405 C CA . SER A 1 185 ? 46.742 -7.221 58.748 1.00 54.81 185 SER A CA 1
ATOM 1406 C C . SER A 1 185 ? 45.352 -6.639 58.966 1.00 54.81 185 SER A C 1
ATOM 1408 O O . SER A 1 185 ? 44.757 -6.012 58.093 1.00 54.81 185 SER A O 1
ATOM 1410 N N . ALA A 1 186 ? 44.821 -6.940 60.148 1.00 50.62 186 ALA A N 1
ATOM 1411 C CA . ALA A 1 186 ? 43.751 -6.191 60.773 1.00 50.62 186 ALA A CA 1
ATOM 1412 C C . ALA A 1 186 ? 44.349 -4.905 61.362 1.00 50.62 186 ALA A C 1
ATOM 1414 O O . ALA A 1 186 ? 45.335 -4.973 62.096 1.00 50.62 186 ALA A O 1
ATOM 1415 N N . CYS A 1 187 ? 43.727 -3.761 61.088 1.00 53.62 187 CYS A N 1
ATOM 1416 C CA . CYS A 1 187 ? 43.796 -2.601 61.965 1.00 53.62 187 CYS A CA 1
ATOM 1417 C C . CYS A 1 187 ? 42.379 -2.082 62.193 1.00 53.62 187 CYS A C 1
ATOM 1419 O O . CYS A 1 187 ? 41.691 -1.647 61.270 1.00 53.62 187 CYS A O 1
ATOM 1421 N N . ASP A 1 188 ? 41.994 -2.225 63.454 1.00 48.16 188 ASP A N 1
ATOM 1422 C CA . ASP A 1 188 ? 40.832 -1.694 64.141 1.00 48.16 188 ASP A CA 1
ATOM 1423 C C . ASP A 1 188 ? 40.786 -0.154 64.197 1.00 48.16 188 ASP A C 1
ATOM 1425 O O . ASP A 1 188 ? 41.811 0.525 64.084 1.00 48.16 188 ASP A O 1
ATOM 1429 N N . THR A 1 189 ? 39.580 0.317 64.550 1.00 51.22 189 THR A N 1
ATOM 1430 C CA . THR A 1 189 ? 39.156 1.620 65.121 1.00 51.22 189 THR A CA 1
ATOM 1431 C C . THR A 1 189 ? 39.044 2.847 64.226 1.00 51.22 189 THR A C 1
ATOM 1433 O O . THR A 1 189 ? 40.072 3.375 63.756 1.00 51.22 189 THR A O 1
#

Foldseek 3Di:
DCLVVVLLVCQLVCQVPHHRSSQLSLLVQADQQALCLQQVDCPDVVCSDSVNSSVRNCLGLLRLLSHNWPDKDKDDKDWDCADPVFAIKIKIKIWTFGALVRARADPVRDGPCPPVPPNGGDIWIKIWMWTQDCDPPRHRDIGTHDIGGVVVVVVPPDPPDPPDDDDDDPDDDDDDDDDDDDDDDDDDD

Organism: NCBI:txid3111310

pLDDT: mean 79.49, std 19.0, range [38.19, 97.0]